Protein AF-0000000070747417 (afdb_homodimer)

Solvent-accessible surface area (backbone atoms only — not comparable to full-atom values): 12056 Å² total; per-residue (Å²): 85,58,16,36,40,39,32,29,43,67,88,34,46,68,75,44,74,46,74,70,37,91,66,27,49,90,66,52,73,67,51,51,47,49,47,39,36,34,45,42,54,36,28,52,46,46,19,66,59,27,66,45,87,41,92,14,56,39,34,36,31,37,85,47,32,31,36,42,43,48,72,47,95,82,44,35,34,39,35,37,34,24,37,66,85,49,74,64,56,68,58,52,50,51,50,50,50,51,53,50,52,53,52,52,53,52,50,52,52,52,57,60,56,65,78,100,84,59,17,36,41,40,32,30,42,67,88,34,45,68,76,44,74,46,72,70,37,90,67,27,48,90,66,53,72,67,52,50,47,48,47,39,36,33,45,41,53,36,27,52,46,47,19,67,58,28,66,48,83,40,93,15,56,38,35,36,32,37,84,47,32,29,37,43,44,49,72,46,97,80,44,34,34,38,36,38,34,24,38,66,85,48,75,63,56,67,57,53,49,50,51,50,50,52,53,50,53,54,52,53,52,51,50,52,52,52,58,61,57,64,79,101

InterPro domains:
  IPR007233 Trafficking protein particle complex subunit [PF04099] (3-106)
  IPR007233 Trafficking protein particle complex subunit [PTHR23249] (2-106)
  IPR007233 Trafficking protein particle complex subunit [SM01399] (2-116)
  IPR011012 Longin-like domain superfamily [SSF64356] (3-105)

Radius of gyration: 20.05 Å; Cα contacts (8 Å, |Δi|>4): 411; chains: 2; bounding box: 38×69×53 Å

Organism: Phytophthora sojae (strain P6497) (NCBI:txid1094619)

Nearest PDB structures (foldseek):
  2j3t-assembly1_D  TM=9.154E-01  e=2.099E-08  Homo sapiens
  3t1r-assembly2_C  TM=6.301E-01  e=5.700E-04  Thermus thermophilus HB8
  1j3w-assembly1_B  TM=5.913E-01  e=1.148E-03  Thermus thermophilus HB8
  3t1q-assembly1_B  TM=6.228E-01  e=1.831E-03  Thermus thermophilus HB8
  3t1x-assembly1_A-2  TM=6.076E-01  e=1.629E-03  Thermus thermophilus HB8

pLDDT: mean 95.71, std 5.75, range [56.72, 98.88]

Foldseek 3Di:
DWAKKWKAAQVQFTDDIDGDDPPHDDDDPVVVRVVSNVQNVQQVVQQVVDPDHDNGDQKDDDPFKIKGWDADPNRMIMITIDGPPDPDRVVVRVVVVVVVVVVVVVVVVVVVVVVD/DWAKKWKAAQVQFTDDIDGDDPPHDDDDPVVVRVVSNVQNVQQVVQQVVDPDGDNGDQKDDDPFKIKGWDADPNRMIMITIDGPPDPDRVVVRVVVVVVVVVVVVVVVVVVVVVVD

Sequence (232 aa):
MLHSLYIINKAGGLIYQQDLSPAAPKLSSNDHLRLGSTFHSMHAIAALAAPTGSGGIDSLETGSFRLQCLQTPTGIKFFITAALGTPDLDVALQTVYELYVDYVLKVGISNNHAQYMLHSLYIINKAGGLIYQQDLSPAAPKLSSNDHLRLGSTFHSMHAIAALAAPTGSGGIDSLETGSFRLQCLQTPTGIKFFITAALGTPDLDVALQTVYELYVDYVLKVGISNNHAQY

Secondary structure (DSSP, 8-state):
-EEEEEEE-TTS-EEEEEE-STTS----HHHHHHHHHHHHHHHHHHHHT-SS---SEEEEEESSEEEEEEE-TTS-EEEEEEETT---HHHHHHHHHHHHHHHHHHHHHHHHHHT-/-EEEEEEE-TTS-EEEEEE-STTS----HHHHHHHHHHHHHHHHHHHHT-SS---SEEEEEESSEEEEEEE-TTS-EEEEEEETT---HHHHHHHHHHHHHHHHHHHHHHHHHHT-

Structure (mmCIF, N/CA/C/O backbone):
data_AF-0000000070747417-model_v1
#
loop_
_entity.id
_entity.type
_entity.pdbx_description
1 polymer 'Trafficking protein particle complex subunit'
#
loop_
_atom_site.group_PDB
_atom_site.id
_atom_site.type_symbol
_atom_site.label_atom_id
_atom_site.label_alt_id
_atom_site.label_comp_id
_atom_site.label_asym_id
_atom_site.label_entity_id
_atom_site.label_seq_id
_atom_site.pdbx_PDB_ins_code
_atom_site.Cartn_x
_atom_site.Cartn_y
_atom_site.Cartn_z
_atom_site.occupancy
_atom_site.B_iso_or_equiv
_atom_site.auth_seq_id
_atom_site.auth_comp_id
_atom_site.auth_asym_id
_atom_site.auth_atom_id
_atom_site.pdbx_PDB_model_num
ATOM 1 N N . MET A 1 1 ? -4.867 -17.938 7.449 1 95.12 1 MET A N 1
ATOM 2 C CA . MET A 1 1 ? -5.727 -18.359 6.344 1 95.12 1 MET A CA 1
ATOM 3 C C . MET A 1 1 ? -5.461 -17.516 5.102 1 95.12 1 MET A C 1
ATOM 5 O O . MET A 1 1 ? -5.48 -16.281 5.164 1 95.12 1 MET A O 1
ATOM 9 N N . LEU A 1 2 ? -5.199 -18.203 3.984 1 97.88 2 LEU A N 1
ATOM 10 C CA . LEU A 1 2 ? -4.855 -17.516 2.74 1 97.88 2 LEU A CA 1
ATOM 11 C C . LEU A 1 2 ? -6.113 -17.109 1.985 1 97.88 2 LEU A C 1
ATOM 13 O O . LEU A 1 2 ? -7.105 -17.844 1.966 1 97.88 2 LEU A O 1
ATOM 17 N N . HIS A 1 3 ? -6.047 -15.945 1.332 1 98.38 3 HIS A N 1
ATOM 18 C CA . HIS A 1 3 ? -7.211 -15.453 0.604 1 98.38 3 HIS A CA 1
ATOM 19 C C . HIS A 1 3 ? -6.988 -15.516 -0.903 1 98.38 3 HIS A C 1
ATOM 21 O O . HIS A 1 3 ? -7.695 -16.234 -1.611 1 98.38 3 HIS A O 1
ATOM 27 N N . SER A 1 4 ? -6.047 -14.75 -1.448 1 98.5 4 SER A N 1
ATOM 28 C CA . SER A 1 4 ? -5.844 -14.656 -2.891 1 98.5 4 SER A CA 1
ATOM 29 C C . SER A 1 4 ? -4.363 -14.516 -3.234 1 98.5 4 SER A C 1
ATOM 31 O O . SER A 1 4 ? -3.582 -14.016 -2.424 1 98.5 4 SER A O 1
ATOM 33 N N . LEU A 1 5 ? -4.027 -14.969 -4.469 1 98.69 5 LEU A N 1
ATOM 34 C CA . LEU A 1 5 ? -2.691 -14.844 -5.043 1 98.69 5 LEU A CA 1
ATOM 35 C C . LEU A 1 5 ? -2.721 -13.992 -6.309 1 98.69 5 LEU A C 1
ATOM 37 O O . LEU A 1 5 ? -3.617 -14.148 -7.145 1 98.69 5 LEU A O 1
ATOM 41 N N . TYR A 1 6 ? -1.733 -13.133 -6.418 1 98.81 6 TYR A N 1
ATOM 42 C CA . TYR A 1 6 ? -1.603 -12.273 -7.59 1 98.81 6 TYR A CA 1
ATOM 43 C C . TYR A 1 6 ? -0.186 -12.328 -8.148 1 98.81 6 TYR A C 1
ATOM 45 O O . TYR A 1 6 ? 0.786 -12.367 -7.395 1 98.81 6 TYR A O 1
ATOM 53 N N . ILE A 1 7 ? -0.095 -12.234 -9.461 1 98.81 7 ILE A N 1
ATOM 54 C CA . ILE A 1 7 ? 1.186 -12.07 -10.148 1 98.81 7 ILE A CA 1
ATOM 55 C C . ILE A 1 7 ? 1.108 -10.898 -11.117 1 98.81 7 ILE A C 1
ATOM 57 O O . ILE A 1 7 ? 0.22 -10.852 -11.977 1 98.81 7 ILE A O 1
ATOM 61 N N . ILE A 1 8 ? 2.031 -10.031 -10.984 1 98.81 8 ILE A N 1
ATOM 62 C CA . ILE A 1 8 ? 2.08 -8.82 -11.797 1 98.81 8 ILE A CA 1
ATOM 63 C C . ILE A 1 8 ? 3.406 -8.766 -12.555 1 98.81 8 ILE A C 1
ATOM 65 O O . ILE A 1 8 ? 4.469 -8.984 -11.969 1 98.81 8 ILE A O 1
ATOM 69 N N . ASN A 1 9 ? 3.363 -8.453 -13.828 1 98.25 9 ASN A N 1
ATOM 70 C CA . ASN A 1 9 ? 4.613 -8.352 -14.57 1 98.25 9 ASN A CA 1
ATOM 71 C C . ASN A 1 9 ? 5.27 -6.984 -14.383 1 98.25 9 ASN A C 1
ATOM 73 O O . ASN A 1 9 ? 4.75 -6.137 -13.656 1 98.25 9 ASN A O 1
ATOM 77 N N . LYS A 1 10 ? 6.434 -6.809 -15.062 1 97.62 10 LYS A N 1
ATOM 78 C CA . LYS A 1 10 ? 7.246 -5.613 -14.844 1 97.62 10 LYS A CA 1
ATOM 79 C C . LYS A 1 10 ? 6.535 -4.363 -15.352 1 97.62 10 LYS A C 1
ATOM 81 O O . LYS A 1 10 ? 6.789 -3.26 -14.867 1 97.62 10 LYS A O 1
ATOM 86 N N . ALA A 1 11 ? 5.625 -4.523 -16.281 1 98.06 11 ALA A N 1
ATOM 87 C CA . ALA A 1 11 ? 4.922 -3.393 -16.875 1 98.06 11 ALA A CA 1
ATOM 88 C C . ALA A 1 11 ? 3.686 -3.021 -16.062 1 98.06 11 ALA A C 1
ATOM 90 O O . ALA A 1 11 ? 3.018 -2.027 -16.359 1 98.06 11 ALA A O 1
ATOM 91 N N . GLY A 1 12 ? 3.311 -3.795 -15.07 1 98.12 12 GLY A N 1
ATOM 92 C CA . GLY A 1 12 ? 2.172 -3.502 -14.219 1 98.12 12 GLY A CA 1
ATOM 93 C C . GLY A 1 12 ? 0.927 -4.281 -14.594 1 98.12 12 GLY A C 1
ATOM 94 O O . GLY A 1 12 ? -0.143 -4.07 -14.023 1 98.12 12 GLY A O 1
ATOM 95 N N . GLY A 1 13 ? 1.08 -5.172 -15.469 1 98.44 13 GLY A N 1
ATOM 96 C CA . GLY A 1 13 ? -0.053 -5.98 -15.898 1 98.44 13 GLY A CA 1
ATOM 97 C C . GLY A 1 13 ? -0.329 -7.152 -14.969 1 98.44 13 GLY A C 1
ATOM 98 O O . GLY A 1 13 ? 0.594 -7.863 -14.57 1 98.44 13 GLY A O 1
ATOM 99 N N . LEU A 1 14 ? -1.595 -7.391 -14.672 1 98.62 14 LEU A N 1
ATOM 100 C CA . LEU A 1 14 ? -2.01 -8.57 -13.906 1 98.62 14 LEU A CA 1
ATOM 101 C C . LEU A 1 14 ? -1.98 -9.82 -14.781 1 98.62 14 LEU A C 1
ATOM 103 O O . LEU A 1 14 ? -2.814 -9.977 -15.68 1 98.62 14 LEU A O 1
ATOM 107 N N . ILE A 1 15 ? -1.077 -10.734 -14.438 1 96.88 15 ILE A N 1
ATOM 108 C CA . ILE A 1 15 ? -0.92 -11.844 -15.359 1 96.88 15 ILE A CA 1
ATOM 109 C C . ILE A 1 15 ? -1.554 -13.102 -14.773 1 96.88 15 ILE A C 1
ATOM 111 O O . ILE A 1 15 ? -1.768 -14.094 -15.477 1 96.88 15 ILE A O 1
ATOM 115 N N . TYR A 1 16 ? -1.834 -13.078 -13.484 1 97.88 16 TYR A N 1
ATOM 116 C CA . TYR A 1 16 ? -2.443 -14.234 -12.844 1 97.88 16 TYR A CA 1
ATOM 117 C C . TYR A 1 16 ? -3.111 -13.836 -11.531 1 97.88 16 TYR A C 1
ATOM 119 O O . TYR A 1 16 ? -2.58 -13.016 -10.773 1 97.88 16 TYR A O 1
ATOM 127 N N . GLN A 1 17 ? -4.297 -14.352 -11.32 1 98.5 17 GLN A N 1
ATOM 128 C CA . GLN A 1 17 ? -5.012 -14.188 -10.062 1 98.5 17 GLN A CA 1
ATOM 129 C C . GLN A 1 17 ? -5.754 -15.461 -9.672 1 98.5 17 GLN A C 1
ATOM 131 O O . GLN A 1 17 ? -6.371 -16.109 -10.523 1 98.5 17 GLN A O 1
ATOM 136 N N . GLN A 1 18 ? -5.668 -15.844 -8.391 1 97.94 18 GLN A N 1
ATOM 137 C CA . GLN A 1 18 ? -6.387 -17.031 -7.922 1 97.94 18 GLN A CA 1
ATOM 138 C C . GLN A 1 18 ? -6.859 -16.844 -6.484 1 97.94 18 GLN A C 1
ATOM 140 O O . GLN A 1 18 ? -6.082 -16.453 -5.613 1 97.94 18 GLN A O 1
ATOM 145 N N . ASP A 1 19 ? -8.141 -17.172 -6.258 1 98.06 19 ASP A N 1
ATOM 146 C CA . ASP A 1 19 ? -8.633 -17.281 -4.887 1 98.06 19 ASP A CA 1
ATOM 147 C C . ASP A 1 19 ? -8.203 -18.609 -4.254 1 98.06 19 ASP A C 1
ATOM 149 O O . ASP A 1 19 ? -8.461 -19.672 -4.809 1 98.06 19 ASP A O 1
ATOM 153 N N . LEU A 1 20 ? -7.645 -18.516 -3.043 1 97.5 20 LEU A N 1
ATOM 154 C CA . LEU A 1 20 ? -7.004 -19.672 -2.447 1 97.5 20 LEU A CA 1
ATOM 155 C C . LEU A 1 20 ? -7.914 -20.328 -1.414 1 97.5 20 LEU A C 1
ATOM 157 O O . LEU A 1 20 ? -7.648 -21.453 -0.963 1 97.5 20 LEU A O 1
ATOM 161 N N . SER A 1 21 ? -8.93 -19.688 -1.01 1 96.88 21 SER A N 1
ATOM 162 C CA . SER A 1 21 ? -9.891 -20.219 -0.051 1 96.88 21 SER A CA 1
ATOM 163 C C . SER A 1 21 ? -11.258 -19.562 -0.218 1 96.88 21 SER A C 1
ATOM 165 O O . SER A 1 21 ? -11.375 -18.531 -0.879 1 96.88 21 SER A O 1
ATOM 167 N N . PRO A 1 22 ? -12.266 -20.125 0.393 1 95.94 22 PRO A N 1
ATOM 168 C CA . PRO A 1 22 ? -13.602 -19.516 0.335 1 95.94 22 PRO A CA 1
ATOM 169 C C . PRO A 1 22 ? -13.664 -18.172 1.06 1 95.94 22 PRO A C 1
ATOM 171 O O . PRO A 1 22 ? -14.617 -17.422 0.869 1 95.94 22 PRO A O 1
ATOM 174 N N . ALA A 1 23 ? -12.664 -17.859 1.854 1 94.5 23 ALA A N 1
ATOM 175 C CA . ALA A 1 23 ? -12.641 -16.609 2.611 1 94.5 23 ALA A CA 1
ATOM 176 C C . ALA A 1 23 ? -12.172 -15.453 1.738 1 94.5 23 ALA A C 1
ATOM 178 O O . ALA A 1 23 ? -12.297 -14.289 2.125 1 94.5 23 ALA A O 1
ATOM 179 N N . ALA A 1 24 ? -11.75 -15.789 0.583 1 96.69 24 ALA A N 1
ATOM 180 C CA . ALA A 1 24 ? -11.305 -14.734 -0.325 1 96.69 24 ALA A CA 1
ATOM 181 C C . ALA A 1 24 ? -12.469 -13.836 -0.733 1 96.69 24 ALA A C 1
ATOM 183 O O . ALA A 1 24 ? -13.57 -14.328 -1.016 1 96.69 24 ALA A O 1
ATOM 184 N N . PRO A 1 25 ? -12.164 -12.516 -0.758 1 94.88 25 PRO A N 1
ATOM 185 C CA . PRO A 1 25 ? -13.234 -11.633 -1.207 1 94.88 25 PRO A CA 1
ATOM 186 C C . PRO A 1 25 ? -13.641 -11.875 -2.66 1 94.88 25 PRO A C 1
ATOM 188 O O . PRO A 1 25 ? -12.797 -12.234 -3.486 1 94.88 25 PRO A O 1
ATOM 191 N N . LYS A 1 26 ? -14.961 -11.68 -2.92 1 93.62 26 LYS A N 1
ATOM 192 C CA . LYS A 1 26 ? -15.445 -11.836 -4.285 1 93.62 26 LYS A CA 1
ATOM 193 C C . LYS A 1 26 ? -15.359 -10.523 -5.062 1 93.62 26 LYS A C 1
ATOM 195 O O . LYS A 1 26 ? -16.359 -9.82 -5.207 1 93.62 26 LYS A O 1
ATOM 200 N N . LEU A 1 27 ? -14.234 -10.281 -5.664 1 97.19 27 LEU A N 1
ATOM 201 C CA . LEU A 1 27 ? -14 -9.086 -6.469 1 97.19 27 LEU A CA 1
ATOM 202 C C . LEU A 1 27 ? -14.367 -9.336 -7.926 1 97.19 27 LEU A C 1
ATOM 204 O O . LEU A 1 27 ? -14.305 -10.469 -8.406 1 97.19 27 LEU A O 1
ATOM 208 N N . SER A 1 28 ? -14.805 -8.281 -8.586 1 97.56 28 SER A N 1
ATOM 209 C CA . SER A 1 28 ? -14.977 -8.359 -10.039 1 97.56 28 SER A CA 1
ATOM 210 C C . SER A 1 28 ? -13.633 -8.469 -10.742 1 97.56 28 SER A C 1
ATOM 212 O O . SER A 1 28 ? -12.594 -8.156 -10.164 1 97.56 28 SER A O 1
ATOM 214 N N . SER A 1 29 ? -13.688 -8.836 -12.008 1 97.12 29 SER A N 1
ATOM 215 C CA . SER A 1 29 ? -12.469 -8.867 -12.812 1 97.12 29 SER A CA 1
ATOM 216 C C . SER A 1 29 ? -11.812 -7.492 -12.883 1 97.12 29 SER A C 1
ATOM 218 O O . SER A 1 29 ? -10.594 -7.375 -12.773 1 97.12 29 SER A O 1
ATOM 220 N N . ASN A 1 30 ? -12.672 -6.535 -13.039 1 97.19 30 ASN A N 1
ATOM 221 C CA . ASN A 1 30 ? -12.164 -5.168 -13.086 1 97.19 30 ASN A CA 1
ATOM 222 C C . ASN A 1 30 ? -11.492 -4.77 -11.773 1 97.19 30 ASN A C 1
ATOM 224 O O . ASN A 1 30 ? -10.469 -4.082 -11.781 1 97.19 30 ASN A O 1
ATOM 228 N N . ASP A 1 31 ? -12.016 -5.219 -10.656 1 98.12 31 ASP A N 1
ATOM 229 C CA . ASP A 1 31 ? -11.445 -4.879 -9.359 1 98.12 31 ASP A CA 1
ATOM 230 C C . ASP A 1 31 ? -10.109 -5.594 -9.141 1 98.12 31 ASP A C 1
ATOM 232 O O . ASP A 1 31 ? -9.203 -5.047 -8.516 1 98.12 31 ASP A O 1
ATOM 236 N N . HIS A 1 32 ? -10 -6.781 -9.625 1 98.5 32 HIS A N 1
ATOM 237 C CA . HIS A 1 32 ? -8.711 -7.465 -9.562 1 98.5 32 HIS A CA 1
ATOM 238 C C . HIS A 1 32 ? -7.652 -6.719 -10.359 1 98.5 32 HIS A C 1
ATOM 240 O O . HIS A 1 32 ? -6.523 -6.543 -9.891 1 98.5 32 HIS A O 1
ATOM 246 N N . LEU A 1 33 ? -8.086 -6.293 -11.516 1 98.5 33 LEU A N 1
ATOM 247 C CA . LEU A 1 33 ? -7.168 -5.539 -12.367 1 98.5 33 LEU A CA 1
ATOM 248 C C . LEU A 1 33 ? -6.754 -4.234 -11.695 1 98.5 33 LEU A C 1
ATOM 250 O O . LEU A 1 33 ? -5.578 -3.865 -11.719 1 98.5 33 LEU A O 1
ATOM 254 N N . ARG A 1 34 ? -7.738 -3.586 -11.133 1 98.56 34 ARG A N 1
ATOM 255 C CA . ARG A 1 34 ? -7.477 -2.342 -10.422 1 98.56 34 ARG A CA 1
ATOM 256 C C . ARG A 1 34 ? -6.523 -2.572 -9.25 1 98.56 34 ARG A C 1
ATOM 258 O O . ARG A 1 34 ? -5.586 -1.8 -9.047 1 98.56 34 ARG A O 1
ATOM 265 N N . LEU A 1 35 ? -6.734 -3.6 -8.484 1 98.69 35 LEU A N 1
ATOM 266 C CA . LEU A 1 35 ? -5.883 -3.93 -7.352 1 98.69 35 LEU A CA 1
ATOM 267 C C . LEU A 1 35 ? -4.445 -4.164 -7.797 1 98.69 35 LEU A C 1
ATOM 269 O O . LEU A 1 35 ? -3.51 -3.621 -7.203 1 98.69 35 LEU A O 1
ATOM 273 N N . GLY A 1 36 ? -4.297 -4.891 -8.867 1 98.81 36 GLY A N 1
ATOM 274 C CA . GLY A 1 36 ? -2.965 -5.16 -9.391 1 98.81 36 GLY A CA 1
ATOM 275 C C . GLY A 1 36 ? -2.248 -3.914 -9.867 1 98.81 36 GLY A C 1
ATOM 276 O O . GLY A 1 36 ? -1.086 -3.688 -9.531 1 98.81 36 GLY A O 1
ATOM 277 N N . SER A 1 37 ? -2.918 -3.127 -10.609 1 98.75 37 SER A N 1
ATOM 278 C CA . SER A 1 37 ? -2.309 -1.94 -11.203 1 98.75 37 SER A CA 1
ATOM 2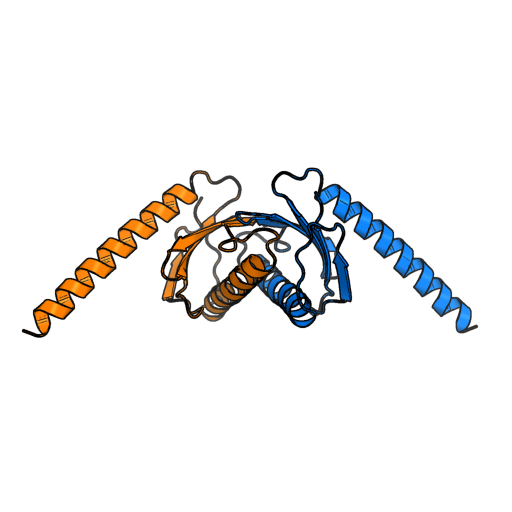79 C C . SER A 1 37 ? -1.961 -0.908 -10.133 1 98.75 37 SER A C 1
ATOM 281 O O . SER A 1 37 ? -0.886 -0.305 -10.172 1 98.75 37 SER A O 1
ATOM 283 N N . THR A 1 38 ? -2.854 -0.687 -9.242 1 98.69 38 THR A N 1
ATOM 284 C CA . THR A 1 38 ? -2.604 0.29 -8.188 1 98.69 38 THR A CA 1
ATOM 285 C C . THR A 1 38 ? -1.473 -0.177 -7.273 1 98.69 38 THR A C 1
ATOM 287 O O . THR A 1 38 ? -0.656 0.631 -6.828 1 98.69 38 THR A O 1
ATOM 290 N N . PHE A 1 39 ? -1.425 -1.448 -6.992 1 98.81 39 PHE A N 1
ATOM 291 C CA . PHE A 1 39 ? -0.318 -1.985 -6.207 1 98.81 39 PHE A CA 1
ATOM 292 C C . PHE A 1 39 ? 1.01 -1.759 -6.922 1 98.81 39 PHE A C 1
ATOM 294 O O . PHE A 1 39 ? 1.995 -1.357 -6.297 1 98.81 39 PHE A O 1
ATOM 301 N N . HIS A 1 40 ? 0.994 -2.023 -8.195 1 98.88 40 HIS A N 1
ATOM 302 C CA . HIS A 1 40 ? 2.203 -1.815 -8.984 1 98.88 40 HIS A CA 1
ATOM 303 C C . HIS A 1 40 ? 2.688 -0.373 -8.875 1 98.88 40 HIS A C 1
ATOM 305 O O . HIS A 1 40 ? 3.871 -0.127 -8.641 1 98.88 40 HIS A O 1
ATOM 311 N N . SER A 1 41 ? 1.806 0.529 -9.078 1 98.62 41 SER A N 1
ATOM 312 C CA . SER A 1 41 ? 2.145 1.947 -9.008 1 98.62 41 SER A CA 1
ATOM 313 C C . SER A 1 41 ? 2.643 2.328 -7.617 1 98.62 41 SER A C 1
ATOM 315 O O . SER A 1 41 ? 3.633 3.053 -7.484 1 98.62 41 SER A O 1
ATOM 317 N N . MET A 1 42 ? 1.983 1.843 -6.613 1 98.56 42 MET A N 1
ATOM 318 C CA . MET A 1 42 ? 2.357 2.135 -5.23 1 98.56 42 MET A CA 1
ATOM 319 C C . MET A 1 42 ? 3.723 1.542 -4.898 1 98.56 42 MET A C 1
ATOM 321 O O . MET A 1 42 ? 4.539 2.184 -4.234 1 98.56 42 MET A O 1
ATOM 325 N N . HIS A 1 43 ? 3.91 0.291 -5.32 1 98.69 43 HIS A N 1
ATOM 326 C CA . HIS A 1 43 ? 5.195 -0.377 -5.145 1 98.69 43 HIS A CA 1
ATOM 327 C C . HIS A 1 43 ? 6.332 0.456 -5.727 1 98.69 43 HIS A C 1
ATOM 329 O O . HIS A 1 43 ? 7.367 0.642 -5.082 1 98.69 43 HIS A O 1
ATOM 335 N N . ALA A 1 44 ? 6.156 0.944 -6.879 1 97.88 44 ALA A N 1
ATOM 336 C CA . ALA A 1 44 ? 7.176 1.73 -7.57 1 97.88 44 ALA A CA 1
ATOM 337 C C . ALA A 1 44 ? 7.445 3.041 -6.832 1 97.88 44 ALA A C 1
ATOM 339 O O . ALA A 1 44 ? 8.602 3.398 -6.598 1 97.88 44 ALA A O 1
ATOM 340 N N . ILE A 1 45 ? 6.395 3.756 -6.516 1 98.19 45 ILE A N 1
ATOM 341 C CA . ILE A 1 45 ? 6.594 5.062 -5.898 1 98.19 45 ILE A CA 1
ATOM 342 C C . ILE A 1 45 ? 7.121 4.887 -4.473 1 98.19 45 ILE A C 1
ATOM 344 O O . ILE A 1 45 ? 7.898 5.707 -3.986 1 98.19 45 ILE A O 1
ATOM 348 N N . ALA A 1 46 ? 6.777 3.818 -3.803 1 98.19 46 ALA A N 1
ATOM 349 C CA . ALA A 1 46 ? 7.336 3.516 -2.486 1 98.19 46 ALA A CA 1
ATOM 350 C C . ALA A 1 46 ? 8.844 3.297 -2.568 1 98.19 46 ALA A C 1
ATOM 352 O O . ALA A 1 46 ? 9.586 3.703 -1.672 1 98.19 46 ALA A O 1
ATOM 353 N N . ALA A 1 47 ? 9.258 2.643 -3.641 1 97.44 47 ALA A N 1
ATOM 354 C CA . ALA A 1 47 ? 10.695 2.451 -3.836 1 97.44 47 ALA A CA 1
ATOM 355 C C . ALA A 1 47 ? 11.414 3.789 -3.984 1 97.44 47 ALA A C 1
ATOM 357 O O . ALA A 1 47 ? 12.492 3.988 -3.428 1 97.44 47 ALA A O 1
ATOM 358 N N . LEU A 1 48 ? 10.766 4.656 -4.695 1 96.12 48 LEU A N 1
ATOM 359 C CA . LEU A 1 48 ? 11.328 5.984 -4.91 1 96.12 48 LEU A CA 1
ATOM 360 C C . LEU A 1 48 ? 11.359 6.781 -3.611 1 96.12 48 LEU A C 1
ATOM 362 O O . LEU A 1 48 ? 12.273 7.574 -3.383 1 96.12 48 LEU A O 1
ATOM 366 N N . ALA A 1 49 ? 10.375 6.559 -2.758 1 96.75 49 ALA A N 1
ATOM 367 C CA . ALA A 1 49 ? 10.203 7.328 -1.528 1 96.75 49 ALA A CA 1
ATOM 368 C C . ALA A 1 49 ? 11.094 6.781 -0.411 1 96.75 49 ALA A C 1
ATOM 370 O O . ALA A 1 49 ? 10.992 7.219 0.738 1 96.75 49 ALA A O 1
ATOM 371 N N . ALA A 1 50 ? 11.891 5.828 -0.673 1 95.69 50 ALA A N 1
ATOM 372 C CA . ALA A 1 50 ? 12.789 5.246 0.325 1 95.69 50 ALA A CA 1
ATOM 373 C C . ALA A 1 50 ? 13.984 6.156 0.585 1 95.69 50 ALA A C 1
ATOM 375 O O . ALA A 1 50 ? 14.586 6.684 -0.353 1 95.69 50 ALA A O 1
ATOM 376 N N . PRO A 1 51 ? 14.266 6.32 1.902 1 92.38 51 PRO A N 1
ATOM 377 C CA . PRO A 1 51 ? 15.438 7.145 2.221 1 92.38 51 PRO A CA 1
ATOM 378 C C . PRO A 1 51 ? 16.75 6.516 1.754 1 92.38 51 PRO A C 1
ATOM 380 O O . PRO A 1 51 ? 17.719 7.23 1.493 1 92.38 51 PRO A O 1
ATOM 383 N N . THR A 1 52 ? 16.641 5.211 1.866 1 86.69 52 THR A N 1
ATOM 384 C CA . THR A 1 52 ? 17.781 4.422 1.386 1 86.69 52 THR A CA 1
ATOM 385 C C . THR A 1 52 ? 17.328 3.414 0.334 1 86.69 52 THR A C 1
ATOM 387 O O . THR A 1 52 ? 16.125 3.127 0.213 1 86.69 52 THR A O 1
ATOM 390 N N . GLY A 1 53 ? 17.891 3.391 -0.811 1 86.44 53 GLY A N 1
ATOM 391 C CA . GLY A 1 53 ? 17.5 2.42 -1.823 1 86.44 53 GLY A CA 1
ATOM 392 C C . GLY A 1 53 ? 16.609 1.322 -1.287 1 86.44 53 GLY A C 1
ATOM 393 O O . GLY A 1 53 ? 16.766 0.884 -0.146 1 86.44 53 GLY A O 1
ATOM 394 N N . SER A 1 54 ? 15.508 1.035 -1.934 1 85.75 54 SER A N 1
ATOM 395 C CA . SER A 1 54 ? 14.586 -0.047 -1.602 1 85.75 54 SER A CA 1
ATOM 396 C C . SER A 1 54 ? 14 -0.676 -2.859 1 85.75 54 SER A C 1
ATOM 398 O O . SER A 1 54 ? 13.938 -0.035 -3.912 1 85.75 54 SER A O 1
ATOM 400 N N . GLY A 1 55 ? 13.562 -1.916 -2.697 1 92 55 GLY A N 1
ATOM 401 C CA . GLY A 1 55 ? 12.945 -2.623 -3.811 1 92 55 GLY A CA 1
ATOM 402 C C . GLY A 1 55 ? 11.453 -2.4 -3.91 1 92 55 GLY A C 1
ATOM 403 O O . GLY A 1 55 ? 10.812 -2.842 -4.867 1 92 55 GLY A O 1
ATOM 404 N N . GLY A 1 56 ? 10.891 -1.664 -2.959 1 97.69 56 GLY A N 1
ATOM 405 C CA . GLY A 1 56 ? 9.445 -1.494 -2.953 1 97.69 56 GLY A CA 1
ATOM 406 C C . GLY A 1 56 ? 8.781 -2.092 -1.729 1 97.69 56 GLY A C 1
ATOM 407 O O . GLY A 1 56 ? 9.383 -2.158 -0.656 1 97.69 56 GLY A O 1
ATOM 408 N N . ILE A 1 57 ? 7.535 -2.434 -1.865 1 98.69 57 ILE A N 1
ATOM 409 C CA . ILE A 1 57 ? 6.695 -2.842 -0.743 1 98.69 57 ILE A CA 1
ATOM 410 C C . ILE A 1 57 ? 6.945 -4.316 -0.425 1 98.69 57 ILE A C 1
ATOM 412 O O . ILE A 1 57 ? 6.914 -5.164 -1.319 1 98.69 57 ILE A O 1
ATOM 416 N N . ASP A 1 58 ? 7.129 -4.566 0.865 1 98.5 58 ASP A N 1
ATOM 417 C CA . ASP A 1 58 ? 7.227 -5.945 1.331 1 98.5 58 ASP A CA 1
ATOM 418 C C . ASP A 1 58 ? 5.883 -6.449 1.853 1 98.5 58 ASP A C 1
ATOM 420 O O . ASP A 1 58 ? 5.523 -7.605 1.639 1 98.5 58 ASP A O 1
ATOM 424 N N . SER A 1 59 ? 5.188 -5.539 2.545 1 98.81 59 SER A N 1
ATOM 425 C CA . SER A 1 59 ? 3.92 -5.957 3.131 1 98.81 59 SER A CA 1
ATOM 426 C C . SER A 1 59 ? 3.012 -4.762 3.398 1 98.81 59 SER A C 1
ATOM 428 O O . SER A 1 59 ? 3.477 -3.621 3.436 1 98.81 59 SER A O 1
ATOM 430 N N . LEU A 1 60 ? 1.785 -5.07 3.496 1 98.56 60 LEU A N 1
ATOM 431 C CA . LEU A 1 60 ? 0.733 -4.109 3.812 1 98.56 60 LEU A CA 1
ATOM 432 C C . LEU A 1 60 ? -0.311 -4.734 4.734 1 98.56 60 LEU A C 1
ATOM 434 O O . LEU A 1 60 ? -0.615 -5.922 4.621 1 98.56 60 LEU A O 1
ATOM 438 N N . GLU A 1 61 ? -0.87 -3.863 5.668 1 98.44 61 GLU A N 1
ATOM 439 C CA . GLU A 1 61 ? -1.866 -4.383 6.602 1 98.44 61 GLU A CA 1
ATOM 440 C C . GLU A 1 61 ? -3.09 -3.473 6.66 1 98.44 61 GLU A C 1
ATOM 442 O O . GLU A 1 61 ? -2.963 -2.248 6.637 1 98.44 61 GLU A O 1
ATOM 447 N N . THR A 1 62 ? -4.184 -4.105 6.711 1 98.25 62 THR A N 1
ATOM 448 C CA . THR A 1 62 ? -5.449 -3.445 7.008 1 98.25 62 THR A CA 1
ATOM 449 C C . THR A 1 62 ? -6.008 -3.924 8.344 1 98.25 62 THR A C 1
ATOM 451 O O . THR A 1 62 ? -5.34 -4.66 9.07 1 98.25 62 THR A O 1
ATOM 454 N N . GLY A 1 63 ? -7.188 -3.426 8.648 1 96.75 63 GLY A N 1
ATOM 455 C CA . GLY A 1 63 ? -7.844 -3.908 9.852 1 96.75 63 GLY A CA 1
ATOM 456 C C . GLY A 1 63 ? -8.352 -5.332 9.727 1 96.75 63 GLY A C 1
ATOM 457 O O . GLY A 1 63 ? -8.75 -5.945 10.719 1 96.75 63 GLY A O 1
ATOM 458 N N . SER A 1 64 ? -8.281 -5.945 8.508 1 96.31 64 SER A N 1
ATOM 459 C CA . SER A 1 64 ? -8.953 -7.23 8.312 1 96.31 64 SER A CA 1
ATOM 460 C C . SER A 1 64 ? -8.023 -8.234 7.641 1 96.31 64 SER A C 1
ATOM 462 O O . SER A 1 64 ? -8.203 -9.445 7.781 1 96.31 64 SER A O 1
ATOM 464 N N . PHE A 1 65 ? -7.016 -7.762 6.887 1 97.94 65 PHE A N 1
ATOM 465 C CA . PHE A 1 65 ? -6.129 -8.703 6.207 1 97.94 65 PHE A CA 1
ATOM 466 C C . PHE A 1 65 ? -4.738 -8.102 6.039 1 97.94 65 PHE A C 1
ATOM 468 O O . PHE A 1 65 ? -4.523 -6.922 6.309 1 97.94 65 PHE A O 1
ATOM 475 N N . ARG A 1 66 ? -3.824 -8.969 5.668 1 98.25 66 ARG A N 1
ATOM 476 C CA . ARG A 1 66 ? -2.459 -8.578 5.332 1 98.25 66 ARG A CA 1
ATOM 477 C C . ARG A 1 66 ? -2.092 -9.023 3.924 1 98.25 66 ARG A C 1
ATOM 479 O O . ARG A 1 66 ? -2.584 -10.047 3.445 1 98.25 66 ARG A O 1
ATOM 486 N N . LEU A 1 67 ? -1.269 -8.227 3.285 1 98.75 67 LEU A N 1
ATOM 487 C CA . LEU A 1 67 ? -0.681 -8.516 1.981 1 98.75 67 LEU A CA 1
ATOM 488 C C . LEU A 1 67 ? 0.835 -8.656 2.086 1 98.75 67 LEU A C 1
ATOM 490 O O . LEU A 1 67 ? 1.495 -7.816 2.705 1 98.75 67 LEU A O 1
ATOM 494 N N . GLN A 1 68 ? 1.364 -9.734 1.607 1 98.88 68 GLN A N 1
ATOM 495 C CA . GLN A 1 68 ? 2.801 -9.977 1.526 1 98.88 68 GLN A CA 1
ATOM 496 C C . GLN A 1 68 ? 3.264 -10.062 0.074 1 98.88 68 GLN A C 1
ATOM 498 O O . GLN A 1 68 ? 2.619 -10.711 -0.753 1 98.88 68 GLN A O 1
ATOM 503 N N . CYS A 1 69 ? 4.445 -9.438 -0.158 1 98.88 69 CYS A N 1
ATOM 504 C CA . CYS A 1 69 ? 4.887 -9.344 -1.545 1 98.88 69 CYS A CA 1
ATOM 505 C C . CYS A 1 69 ? 6.305 -9.883 -1.704 1 98.88 69 CYS A C 1
ATOM 507 O O . CYS A 1 69 ? 7.121 -9.773 -0.789 1 98.88 69 CYS A O 1
ATOM 509 N N . LEU A 1 70 ? 6.605 -10.492 -2.812 1 98.56 70 LEU A N 1
ATOM 510 C CA . LEU A 1 70 ? 7.926 -10.891 -3.291 1 98.56 70 LEU A CA 1
ATOM 511 C C . LEU A 1 70 ? 8.164 -10.398 -4.715 1 98.56 70 LEU A C 1
ATOM 513 O O . LEU A 1 70 ? 7.395 -10.719 -5.625 1 98.56 70 LEU A O 1
ATOM 517 N N . GLN A 1 71 ? 9.18 -9.57 -4.871 1 98 71 GLN A N 1
ATOM 518 C CA . GLN A 1 71 ? 9.562 -9.125 -6.207 1 98 71 GLN A CA 1
ATOM 519 C C . GLN A 1 71 ? 10.812 -9.867 -6.691 1 98 71 GLN A C 1
ATOM 521 O O . GLN A 1 71 ? 11.812 -9.938 -5.973 1 98 71 GLN A O 1
ATOM 526 N N . THR A 1 72 ? 10.766 -10.344 -7.91 1 97.38 72 THR A N 1
ATOM 527 C CA . THR A 1 72 ? 11.914 -11.016 -8.508 1 97.38 72 THR A CA 1
ATOM 528 C C . THR A 1 72 ? 12.859 -9.992 -9.141 1 97.38 72 THR A C 1
ATOM 530 O O . THR A 1 72 ? 12.484 -8.844 -9.352 1 97.38 72 THR A O 1
ATOM 533 N N . PRO A 1 73 ? 14.094 -10.469 -9.484 1 94.31 73 PRO A N 1
ATOM 534 C CA . PRO A 1 73 ? 15.047 -9.562 -10.133 1 94.31 73 PRO A CA 1
ATOM 535 C C . PRO A 1 73 ? 14.547 -9.047 -11.477 1 94.31 73 PRO A C 1
ATOM 537 O O . PRO A 1 73 ? 14.93 -7.953 -11.906 1 94.31 73 PRO A O 1
ATOM 540 N N . THR A 1 74 ? 13.648 -9.773 -12.141 1 95.19 74 THR A N 1
ATOM 541 C CA . THR A 1 74 ? 13.148 -9.367 -13.445 1 95.19 74 THR A CA 1
ATOM 542 C C . THR A 1 74 ? 11.977 -8.398 -13.305 1 95.19 74 THR A C 1
ATOM 544 O O . THR A 1 74 ? 11.43 -7.926 -14.305 1 95.19 74 THR A O 1
ATOM 547 N N . GLY A 1 75 ? 11.57 -8.141 -12.141 1 96.75 75 GLY A N 1
ATOM 548 C CA . GLY A 1 75 ? 10.555 -7.129 -11.891 1 96.75 75 GLY A CA 1
ATOM 549 C C . GLY A 1 75 ? 9.164 -7.711 -11.719 1 96.75 75 GLY A C 1
ATOM 550 O O . GLY A 1 75 ? 8.188 -6.973 -11.539 1 96.75 75 GLY A O 1
ATOM 551 N N . ILE A 1 76 ? 9.109 -9.031 -11.75 1 98.25 76 ILE A N 1
ATOM 552 C CA . ILE A 1 76 ? 7.824 -9.68 -11.523 1 98.25 76 ILE A CA 1
ATOM 553 C C . ILE A 1 76 ? 7.488 -9.641 -10.031 1 98.25 76 ILE A C 1
ATOM 555 O O . ILE A 1 76 ? 8.359 -9.875 -9.188 1 98.25 76 ILE A O 1
ATOM 559 N N . LYS A 1 77 ? 6.215 -9.359 -9.742 1 98.75 77 LYS A N 1
ATOM 560 C CA . LYS A 1 77 ? 5.762 -9.297 -8.352 1 98.75 77 LYS A CA 1
ATOM 561 C C . LYS A 1 77 ? 4.754 -10.398 -8.055 1 98.75 77 LYS A C 1
ATOM 563 O O . LYS A 1 77 ? 3.809 -10.609 -8.82 1 98.75 77 LYS A O 1
ATOM 568 N N . PHE A 1 78 ? 5.035 -11.117 -6.96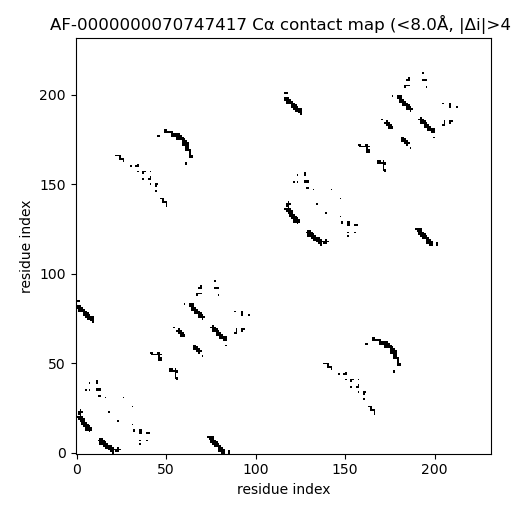9 1 98.75 78 PHE A N 1
ATOM 569 C CA . PHE A 1 78 ? 4.078 -12.047 -6.375 1 98.75 78 PHE A CA 1
ATOM 570 C C . PHE A 1 78 ? 3.535 -11.492 -5.062 1 98.75 78 PHE A C 1
ATOM 572 O O . PHE A 1 78 ? 4.301 -11.094 -4.184 1 98.75 78 PHE A O 1
ATOM 579 N N . PHE A 1 79 ? 2.186 -11.375 -4.945 1 98.88 79 PHE A N 1
ATOM 580 C CA . PHE A 1 79 ? 1.716 -11.062 -3.602 1 98.88 79 PHE A CA 1
ATOM 581 C C . PHE A 1 79 ? 0.508 -11.914 -3.236 1 98.88 79 PHE A C 1
ATOM 583 O O . PHE A 1 79 ? -0.207 -12.398 -4.117 1 98.88 79 PHE A O 1
ATOM 590 N N . ILE A 1 80 ? 0.387 -12.156 -1.945 1 98.81 80 ILE A N 1
ATOM 591 C CA . ILE A 1 80 ? -0.675 -12.969 -1.358 1 98.81 80 ILE A CA 1
ATOM 592 C C . ILE A 1 80 ? -1.398 -12.164 -0.28 1 98.81 80 ILE A C 1
ATOM 594 O O . ILE A 1 80 ? -0.777 -11.375 0.44 1 98.81 80 ILE A O 1
ATOM 598 N N . THR A 1 81 ? -2.697 -12.258 -0.272 1 98.56 81 THR A N 1
ATOM 599 C CA . THR A 1 81 ? -3.469 -11.719 0.84 1 98.56 81 THR A CA 1
ATOM 600 C C . THR A 1 81 ? -3.918 -12.828 1.782 1 98.56 81 THR A C 1
ATOM 602 O O . THR A 1 81 ? -4.148 -13.961 1.35 1 98.56 81 THR A O 1
ATOM 605 N N . ALA A 1 82 ? -4.02 -12.508 3.059 1 98.62 82 ALA A N 1
ATOM 606 C CA . ALA A 1 82 ? -4.363 -13.5 4.07 1 98.62 82 ALA A CA 1
ATOM 607 C C . ALA A 1 82 ? -4.938 -12.836 5.316 1 98.62 82 ALA A C 1
ATOM 609 O O . ALA A 1 82 ? -4.805 -11.625 5.504 1 98.62 82 ALA A O 1
ATOM 610 N N . ALA A 1 83 ? -5.574 -13.656 6.121 1 97.75 83 ALA A N 1
ATOM 611 C CA . ALA A 1 83 ? -6.043 -13.164 7.414 1 97.75 83 ALA A CA 1
ATOM 612 C C . ALA A 1 83 ? -4.883 -12.641 8.25 1 97.75 83 ALA A C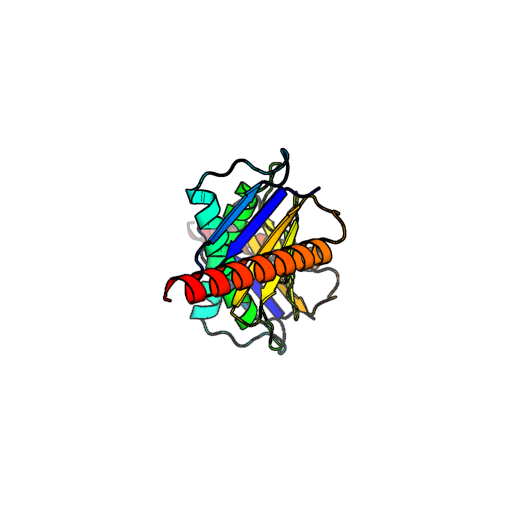 1
ATOM 614 O O . ALA A 1 83 ? -3.754 -13.125 8.141 1 97.75 83 ALA A O 1
ATOM 615 N N . LEU A 1 84 ? -5.25 -11.664 9.055 1 97.19 84 LEU A N 1
ATOM 616 C CA . LEU A 1 84 ? -4.242 -11.148 9.969 1 97.19 84 LEU A CA 1
ATOM 617 C C . LEU A 1 84 ? -3.666 -12.266 10.836 1 97.19 84 LEU A C 1
ATOM 619 O O . LEU A 1 84 ? -4.398 -13.156 11.273 1 97.19 84 LEU A O 1
ATOM 623 N N . GLY A 1 85 ? -2.363 -12.234 11.031 1 96.69 85 GLY A N 1
ATOM 624 C CA . GLY A 1 85 ? -1.728 -13.203 11.906 1 96.69 85 GLY A CA 1
ATOM 625 C C . GLY A 1 85 ? -1.36 -14.492 11.195 1 96.69 85 GLY A C 1
ATOM 626 O O . GLY A 1 85 ? -0.761 -15.391 11.797 1 96.69 85 GLY A O 1
ATOM 627 N N . THR A 1 86 ? -1.74 -14.68 9.961 1 97.75 86 THR A N 1
ATOM 628 C CA . THR A 1 86 ? -1.34 -15.867 9.219 1 97.75 86 THR A CA 1
ATOM 629 C C . THR A 1 86 ? 0.181 -15.969 9.148 1 97.75 86 THR A C 1
ATOM 631 O O . THR A 1 86 ? 0.853 -15.031 8.719 1 97.75 86 THR A O 1
ATOM 634 N N . PRO A 1 87 ? 0.73 -17.047 9.531 1 97.25 87 PRO A N 1
ATOM 635 C CA . PRO A 1 87 ? 2.189 -17.172 9.578 1 97.25 87 PRO A CA 1
ATOM 636 C C . PRO A 1 87 ? 2.797 -17.547 8.234 1 97.25 87 PRO A C 1
ATOM 638 O O . PRO A 1 87 ? 2.082 -18.016 7.34 1 97.25 87 PRO A O 1
ATOM 641 N N . ASP A 1 88 ? 4.004 -17.312 7.965 1 97.44 88 ASP A N 1
ATOM 642 C CA . ASP A 1 88 ? 4.891 -17.875 6.953 1 97.44 88 ASP A CA 1
ATOM 643 C C . ASP A 1 88 ? 4.43 -17.5 5.547 1 97.44 88 ASP A C 1
ATOM 645 O O . ASP A 1 88 ? 4.445 -18.328 4.641 1 97.44 88 ASP A O 1
ATOM 649 N N . LEU A 1 89 ? 3.955 -16.312 5.438 1 98.62 89 LEU A N 1
ATOM 650 C CA . LEU A 1 89 ? 3.531 -15.875 4.113 1 98.62 89 LEU A CA 1
ATOM 651 C C . LEU A 1 89 ? 4.727 -15.742 3.178 1 98.62 89 LEU A C 1
ATOM 653 O O . LEU A 1 89 ? 4.602 -15.977 1.972 1 98.62 89 LEU A O 1
ATOM 657 N N . ASP A 1 90 ? 5.855 -15.398 3.707 1 97.75 90 ASP A N 1
ATOM 658 C CA . ASP A 1 90 ? 7.07 -15.305 2.904 1 97.75 90 ASP A CA 1
ATOM 659 C C . ASP A 1 90 ? 7.461 -16.672 2.34 1 97.75 90 ASP A C 1
ATOM 661 O O . ASP A 1 90 ? 7.895 -16.766 1.189 1 97.75 90 ASP A O 1
ATOM 665 N N . VAL A 1 91 ? 7.301 -17.656 3.125 1 97.88 91 VAL A N 1
ATOM 666 C CA . VAL A 1 91 ? 7.613 -19.016 2.699 1 97.88 91 VAL A CA 1
ATOM 667 C C . VAL A 1 91 ? 6.633 -19.453 1.613 1 97.88 91 VAL A C 1
ATOM 669 O O . VAL A 1 91 ? 7.031 -20.062 0.62 1 97.88 91 VAL A O 1
ATOM 672 N N . ALA A 1 92 ? 5.402 -19.125 1.842 1 97.88 92 ALA A N 1
ATOM 673 C CA . ALA A 1 92 ? 4.383 -19.453 0.846 1 97.88 92 ALA A CA 1
ATOM 674 C C . ALA A 1 92 ? 4.699 -18.797 -0.495 1 97.88 92 ALA A C 1
ATOM 676 O O . ALA A 1 92 ? 4.617 -19.438 -1.543 1 97.88 92 ALA A O 1
ATOM 677 N N . LEU A 1 93 ? 5.133 -17.578 -0.455 1 98.44 93 LEU A N 1
ATOM 678 C CA . LEU A 1 93 ? 5.453 -16.844 -1.677 1 98.44 93 LEU A CA 1
ATOM 679 C C . LEU A 1 93 ? 6.684 -17.438 -2.355 1 98.44 93 LEU A C 1
ATOM 681 O O . LEU A 1 93 ? 6.738 -17.531 -3.584 1 98.44 93 LEU A O 1
ATOM 685 N N . GLN A 1 94 ? 7.629 -17.781 -1.572 1 98.12 94 GLN A N 1
ATOM 686 C CA . GLN A 1 94 ? 8.82 -18.422 -2.129 1 98.12 94 GLN A CA 1
ATOM 687 C C . GLN A 1 94 ? 8.469 -19.719 -2.842 1 98.12 94 GLN A C 1
ATOM 689 O O . GLN A 1 94 ? 9.016 -20.016 -3.906 1 98.12 94 GLN A O 1
ATOM 694 N N . THR A 1 95 ? 7.586 -20.438 -2.252 1 97.75 95 THR A N 1
ATOM 695 C CA . THR A 1 95 ? 7.125 -21.672 -2.869 1 97.75 95 THR A CA 1
ATOM 696 C C . THR A 1 95 ? 6.422 -21.391 -4.195 1 97.75 95 THR A C 1
ATOM 698 O O . THR A 1 95 ? 6.656 -22.078 -5.188 1 97.75 95 THR A O 1
ATOM 701 N N . VAL A 1 96 ? 5.582 -20.422 -4.203 1 97.69 96 VAL A N 1
ATOM 702 C CA . VAL A 1 96 ? 4.883 -20.031 -5.422 1 97.69 96 VAL A CA 1
ATOM 703 C C . VAL A 1 96 ? 5.895 -19.625 -6.488 1 97.69 96 VAL A C 1
ATOM 705 O O . VAL A 1 96 ? 5.758 -19.984 -7.656 1 97.69 96 VAL A O 1
ATOM 708 N N . TYR A 1 97 ? 6.867 -18.891 -6.051 1 98.06 97 TYR A N 1
ATOM 709 C CA . TYR A 1 97 ? 7.906 -18.438 -6.977 1 98.06 97 TYR A CA 1
ATOM 710 C C . TYR A 1 97 ? 8.633 -19.625 -7.59 1 98.06 97 TYR A C 1
ATOM 712 O O . TYR A 1 97 ? 8.898 -19.656 -8.797 1 98.06 97 TYR A O 1
ATOM 720 N N . GLU A 1 98 ? 8.914 -20.562 -6.82 1 97.75 98 GLU A N 1
ATOM 721 C CA . GLU A 1 98 ? 9.602 -21.75 -7.301 1 97.75 98 GLU A CA 1
ATOM 722 C C . GLU A 1 98 ? 8.742 -22.516 -8.305 1 97.75 98 GLU A C 1
ATOM 724 O O . GLU A 1 98 ? 9.25 -22.984 -9.328 1 97.75 98 GLU A O 1
ATOM 729 N N . LEU A 1 99 ? 7.516 -22.719 -7.969 1 96 99 LEU A N 1
ATOM 730 C CA . LEU A 1 99 ? 6.586 -23.375 -8.883 1 96 99 LEU A CA 1
ATOM 731 C C . LEU A 1 99 ? 6.48 -22.594 -10.195 1 96 99 LEU A C 1
ATOM 733 O O . LEU A 1 99 ? 6.445 -23.188 -11.273 1 96 99 LEU A O 1
ATOM 737 N N . TYR A 1 100 ? 6.422 -21.281 -10.117 1 96.25 100 TYR A N 1
ATOM 738 C CA . TYR A 1 100 ? 6.371 -20.406 -11.281 1 96.25 100 TYR A CA 1
ATOM 739 C C . TYR A 1 100 ? 7.598 -20.609 -12.164 1 96.25 100 TYR A C 1
ATOM 741 O O . TYR A 1 100 ? 7.473 -20.719 -13.383 1 96.25 100 TYR A O 1
ATOM 749 N N . VAL A 1 101 ? 8.734 -20.641 -11.625 1 96 101 VAL A N 1
ATOM 750 C CA . VAL A 1 101 ? 9.992 -20.828 -12.352 1 96 101 VAL A CA 1
ATOM 751 C C . VAL A 1 101 ? 9.984 -22.172 -13.062 1 96 101 VAL A C 1
ATOM 753 O O . VAL A 1 101 ? 10.352 -22.266 -14.234 1 96 101 VAL A O 1
ATOM 756 N N . ASP A 1 102 ? 9.539 -23.203 -12.367 1 95.81 102 ASP A N 1
ATOM 757 C CA . ASP A 1 102 ? 9.461 -24.531 -12.953 1 95.81 102 ASP A CA 1
ATOM 758 C C . ASP A 1 102 ? 8.523 -24.562 -14.156 1 95.81 102 ASP A C 1
ATOM 760 O O . ASP A 1 102 ? 8.82 -25.188 -15.172 1 95.81 102 ASP A O 1
ATOM 764 N N . TYR A 1 103 ? 7.469 -23.969 -14.031 1 92.75 103 TYR A N 1
ATOM 765 C CA . TYR A 1 103 ? 6.48 -23.906 -15.102 1 92.75 103 TYR A CA 1
ATOM 766 C C . TYR A 1 103 ? 7.043 -23.172 -16.328 1 92.75 103 TYR A C 1
ATOM 768 O O . TYR A 1 103 ? 6.91 -23.656 -17.453 1 92.75 103 TYR A O 1
ATOM 776 N N . VAL A 1 104 ? 7.684 -22.031 -16.141 1 90.62 104 VAL A N 1
ATOM 777 C CA . VAL A 1 104 ? 8.234 -21.219 -17.219 1 90.62 104 VAL A CA 1
ATOM 778 C C . VAL A 1 104 ? 9.352 -21.984 -17.938 1 90.62 104 VAL A C 1
ATOM 780 O O . VAL A 1 104 ? 9.438 -21.953 -19.156 1 90.62 104 VAL A O 1
ATOM 783 N N . LEU A 1 105 ? 10.172 -22.672 -17.172 1 90.62 105 LEU A N 1
ATOM 784 C CA . LEU A 1 105 ? 11.273 -23.453 -17.75 1 90.62 105 LEU A CA 1
ATOM 785 C C . LEU A 1 105 ? 10.742 -24.594 -18.609 1 90.62 105 LEU A C 1
ATOM 787 O O . LEU A 1 105 ? 11.258 -24.859 -19.688 1 90.62 105 LEU A O 1
ATOM 791 N N . LYS A 1 106 ? 9.711 -25.203 -18.188 1 92.62 106 LYS A N 1
ATOM 792 C CA . LYS A 1 106 ? 9.117 -26.297 -18.938 1 92.62 106 LYS A CA 1
ATOM 793 C C . LYS A 1 106 ? 8.461 -25.812 -20.219 1 92.62 106 LYS A C 1
ATOM 795 O O . LYS A 1 106 ? 8.602 -26.438 -21.266 1 92.62 106 LYS A O 1
ATOM 800 N N . VAL A 1 107 ? 7.832 -24.75 -20.219 1 89.88 107 VAL A N 1
ATOM 801 C CA . VAL A 1 107 ? 7.172 -24.156 -21.375 1 89.88 107 VAL A CA 1
ATOM 802 C C . VAL A 1 107 ? 8.219 -23.688 -22.391 1 89.88 107 VAL A C 1
ATOM 804 O O . VAL A 1 107 ? 8.07 -23.906 -23.594 1 89.88 107 VAL A O 1
ATOM 807 N N . GLY A 1 108 ? 9.211 -23.031 -21.875 1 86.94 108 GLY A N 1
ATOM 808 C CA . GLY A 1 108 ? 10.312 -22.609 -22.734 1 86.94 108 GLY A CA 1
ATOM 809 C C . GLY A 1 108 ? 11 -23.766 -23.438 1 86.94 108 GLY A C 1
ATOM 810 O O . GLY A 1 108 ? 11.32 -23.672 -24.625 1 86.94 108 GLY A O 1
ATOM 811 N N . ILE A 1 109 ? 11.188 -24.75 -22.719 1 88.88 109 ILE A N 1
ATOM 812 C CA . ILE A 1 109 ? 11.828 -25.938 -23.281 1 88.88 109 ILE A CA 1
ATOM 813 C C . ILE A 1 109 ? 10.93 -26.562 -24.344 1 88.88 109 ILE A C 1
ATOM 815 O O . ILE A 1 109 ? 11.391 -26.938 -25.422 1 88.88 109 ILE A O 1
ATOM 819 N N . SER A 1 110 ? 9.664 -26.594 -24.062 1 88.81 110 SER A N 1
ATOM 820 C CA . SER A 1 110 ? 8.695 -27.188 -24.984 1 88.81 110 SER A CA 1
ATOM 821 C C . SER A 1 110 ? 8.594 -26.391 -26.281 1 88.81 110 SER A C 1
ATOM 823 O O . SER A 1 110 ? 8.492 -26.953 -27.359 1 88.81 110 SER A O 1
ATOM 825 N N . ASN A 1 111 ? 8.594 -25.078 -26.172 1 87.19 111 ASN A N 1
ATOM 826 C CA . ASN A 1 111 ? 8.516 -24.188 -27.328 1 87.19 111 ASN A CA 1
ATOM 827 C C . ASN A 1 111 ? 9.781 -24.266 -28.188 1 87.19 111 ASN A C 1
ATOM 829 O O . ASN A 1 111 ? 9.727 -24.141 -29.406 1 87.19 111 ASN A O 1
ATOM 833 N N . ASN A 1 112 ? 10.805 -24.438 -27.578 1 84 112 ASN A N 1
ATOM 834 C CA . ASN A 1 112 ? 12.07 -24.578 -28.297 1 84 112 ASN A CA 1
ATOM 835 C C . ASN A 1 112 ? 12.164 -25.906 -29.031 1 84 112 ASN A C 1
ATOM 837 O O . ASN A 1 112 ? 12.734 -26 -30.109 1 84 112 ASN A O 1
ATOM 841 N N . HIS A 1 113 ? 11.594 -27 -28.516 1 80.75 113 HIS A N 1
ATOM 842 C CA . HIS A 1 113 ? 11.594 -28.328 -29.125 1 80.75 113 HIS A CA 1
ATOM 843 C C . HIS A 1 113 ? 10.609 -28.391 -30.281 1 80.75 113 HIS A C 1
ATOM 845 O O . HIS A 1 113 ? 10.789 -29.188 -31.219 1 80.75 113 HIS A O 1
ATOM 851 N N . ALA A 1 114 ? 9.508 -27.656 -30.344 1 76.81 114 ALA A N 1
ATOM 852 C CA . ALA A 1 114 ? 8.531 -27.641 -31.438 1 76.81 114 ALA A CA 1
ATOM 853 C C . ALA A 1 114 ? 9.086 -26.938 -32.656 1 76.81 114 ALA A C 1
ATOM 855 O O . ALA A 1 114 ? 8.508 -27.016 -33.75 1 76.81 114 ALA A O 1
ATOM 856 N N . GLN A 1 115 ? 9.977 -26.078 -32.562 1 74.38 115 GLN A N 1
ATOM 857 C CA . GLN A 1 115 ? 10.586 -25.391 -33.719 1 74.38 115 GLN A CA 1
ATOM 858 C C . GLN A 1 115 ? 11.547 -26.312 -34.469 1 74.38 115 GLN A C 1
ATOM 860 O O . GLN A 1 115 ? 11.953 -26.016 -35.594 1 74.38 115 GLN A O 1
ATOM 865 N N . TYR A 1 116 ? 11.695 -27.516 -33.906 1 56.72 116 TYR A N 1
ATOM 866 C CA . TYR A 1 116 ? 12.422 -28.5 -34.719 1 56.72 116 TYR A CA 1
ATOM 867 C C . TYR A 1 116 ? 11.453 -29.5 -35.344 1 56.72 116 TYR A C 1
ATOM 869 O O . TYR A 1 116 ? 10.438 -29.859 -34.719 1 56.72 116 TYR A O 1
ATOM 877 N N . MET B 1 1 ? 12.727 7.055 13.766 1 95.06 1 MET B N 1
ATOM 878 C CA . MET B 1 1 ? 12.984 8.336 13.117 1 95.06 1 MET B CA 1
ATOM 879 C C . MET B 1 1 ? 11.93 8.625 12.055 1 95.06 1 MET B C 1
ATOM 881 O O . MET B 1 1 ? 11.672 7.797 11.188 1 95.06 1 MET B O 1
ATOM 885 N N . LEU B 1 2 ? 11.312 9.812 12.172 1 97.88 2 LEU B N 1
ATOM 886 C CA . LEU B 1 2 ? 10.234 10.195 11.273 1 97.88 2 LEU B CA 1
ATOM 887 C C . LEU B 1 2 ? 10.789 10.789 9.977 1 97.88 2 LEU B C 1
ATOM 889 O O . LEU B 1 2 ? 11.789 11.508 10 1 97.88 2 LEU B O 1
ATOM 893 N N . HIS B 1 3 ? 10.117 10.508 8.883 1 98.38 3 HIS B N 1
ATOM 894 C CA . HIS B 1 3 ? 10.594 11.016 7.598 1 98.38 3 HIS B CA 1
ATOM 895 C C . HIS B 1 3 ? 9.656 12.094 7.051 1 98.38 3 HIS B C 1
ATOM 897 O O . HIS B 1 3 ? 10.07 13.242 6.879 1 98.38 3 HIS B O 1
ATOM 903 N N . SER B 1 4 ? 8.406 11.766 6.715 1 98.56 4 SER B N 1
ATOM 904 C CA . SER B 1 4 ? 7.492 12.711 6.082 1 98.56 4 SER B CA 1
ATOM 905 C C . SER B 1 4 ? 6.062 12.5 6.559 1 98.56 4 SER B C 1
ATOM 907 O O . SER B 1 4 ? 5.695 11.391 6.965 1 98.56 4 SER B O 1
ATOM 909 N N . LEU B 1 5 ? 5.27 13.594 6.484 1 98.69 5 LEU B N 1
ATOM 910 C CA . LEU B 1 5 ? 3.844 13.602 6.797 1 98.69 5 LEU B CA 1
ATOM 911 C C . LEU B 1 5 ? 3.02 13.984 5.574 1 98.69 5 LEU B C 1
ATOM 913 O O . LEU B 1 5 ? 3.377 14.914 4.844 1 98.69 5 LEU B O 1
ATOM 917 N N . TYR B 1 6 ? 1.9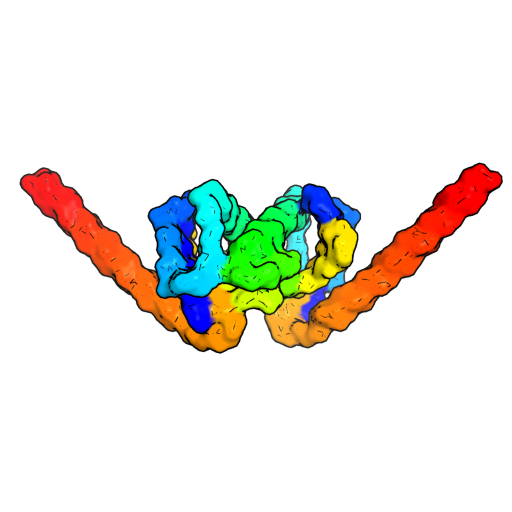37 13.258 5.391 1 98.81 6 TYR B N 1
ATOM 918 C CA . TYR B 1 6 ? 1.022 13.531 4.285 1 98.81 6 TYR B CA 1
ATOM 919 C C . TYR B 1 6 ? -0.417 13.617 4.777 1 98.81 6 TYR B C 1
ATOM 921 O O . TYR B 1 6 ? -0.828 12.852 5.652 1 98.81 6 TYR B O 1
ATOM 929 N N . ILE B 1 7 ? -1.181 14.484 4.141 1 98.81 7 ILE B N 1
ATOM 930 C CA . ILE B 1 7 ? -2.623 14.555 4.352 1 98.81 7 ILE B CA 1
ATOM 931 C C . ILE B 1 7 ? -3.344 14.531 3.006 1 98.81 7 ILE B C 1
ATOM 933 O O . ILE B 1 7 ? -3.051 15.344 2.123 1 98.81 7 ILE B O 1
ATOM 937 N N . ILE B 1 8 ? -4.254 13.648 2.904 1 98.81 8 ILE B N 1
ATOM 938 C CA . ILE B 1 8 ? -5.012 13.453 1.672 1 98.81 8 ILE B CA 1
ATOM 939 C C . ILE B 1 8 ? -6.504 13.633 1.948 1 98.81 8 ILE B C 1
ATOM 941 O O . ILE B 1 8 ? -7.027 13.094 2.922 1 98.81 8 ILE B O 1
ATOM 945 N N . ASN B 1 9 ? -7.191 14.367 1.102 1 98.25 9 ASN B N 1
ATOM 946 C CA . ASN B 1 9 ? -8.625 14.531 1.31 1 98.25 9 ASN B CA 1
ATOM 947 C C . ASN B 1 9 ? -9.414 13.352 0.742 1 98.25 9 ASN B C 1
ATOM 949 O O . ASN B 1 9 ? -8.828 12.414 0.208 1 98.25 9 ASN B O 1
ATOM 953 N N . LYS B 1 10 ? -10.773 13.445 0.891 1 97.56 10 LYS B N 1
ATOM 954 C CA . LYS B 1 10 ? -11.633 12.32 0.537 1 97.56 10 LYS B CA 1
ATOM 955 C C . LYS B 1 10 ? -11.609 12.07 -0.968 1 97.56 10 LYS B C 1
ATOM 957 O O . LYS B 1 10 ? -11.844 10.945 -1.416 1 97.56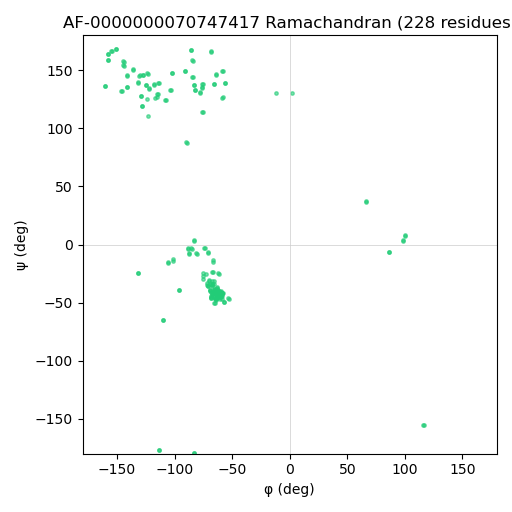 10 LYS B O 1
ATOM 962 N N . ALA B 1 11 ? -11.289 13.07 -1.749 1 98.06 11 ALA B N 1
ATOM 963 C CA . ALA B 1 11 ? -11.297 12.961 -3.205 1 98.06 11 ALA B CA 1
ATOM 964 C C . ALA B 1 11 ? -9.953 12.438 -3.719 1 98.06 11 ALA B C 1
ATOM 966 O O . ALA B 1 11 ? -9.805 12.172 -4.914 1 98.06 11 ALA B O 1
ATOM 967 N N . GLY B 1 12 ? -8.953 12.312 -2.883 1 98.12 12 GLY B N 1
ATOM 968 C CA . GLY B 1 12 ? -7.656 11.781 -3.27 1 98.12 12 GLY B CA 1
ATOM 969 C C . GLY B 1 12 ? -6.621 12.859 -3.508 1 98.12 12 GLY B C 1
ATOM 970 O O . GLY B 1 12 ? -5.5 12.57 -3.93 1 98.12 12 GLY B O 1
ATOM 971 N N . GLY B 1 13 ? -6.965 14.039 -3.197 1 98.44 13 GLY B N 1
ATOM 972 C CA . GLY B 1 13 ? -6.035 15.141 -3.381 1 98.44 13 GLY B CA 1
ATOM 973 C C . GLY B 1 13 ? -5.047 15.289 -2.238 1 98.44 13 GLY B C 1
ATOM 974 O O . GLY B 1 13 ? -5.43 15.219 -1.068 1 98.44 13 GLY B O 1
ATOM 975 N N . LEU B 1 14 ? -3.799 15.539 -2.566 1 98.62 14 LEU B N 1
ATOM 976 C CA . LEU B 1 14 ? -2.779 15.844 -1.567 1 98.62 14 LEU B CA 1
ATOM 977 C C . LEU B 1 14 ? -2.934 17.266 -1.046 1 98.62 14 LEU B C 1
ATOM 979 O O . LEU B 1 14 ? -2.672 18.234 -1.771 1 98.62 14 LEU B O 1
ATOM 983 N N . ILE B 1 15 ? -3.268 17.359 0.233 1 96.88 15 ILE B N 1
ATOM 984 C CA . ILE B 1 15 ? -3.59 18.703 0.703 1 96.88 15 ILE B CA 1
ATOM 985 C C . ILE B 1 15 ? -2.447 19.234 1.562 1 96.88 15 ILE B C 1
ATOM 987 O O . ILE B 1 15 ? -2.383 20.438 1.843 1 96.88 15 ILE B O 1
ATOM 991 N N . TYR B 1 16 ? -1.574 18.375 1.999 1 97.88 16 TYR B N 1
ATOM 992 C CA . TYR B 1 16 ? -0.455 18.797 2.83 1 97.88 16 TYR B CA 1
ATOM 993 C C . TYR B 1 16 ? 0.663 17.766 2.816 1 97.88 16 TYR B C 1
ATOM 995 O O . TYR B 1 16 ? 0.403 16.562 2.838 1 97.88 16 TYR B O 1
ATOM 1003 N N . GLN B 1 17 ? 1.874 18.234 2.691 1 98.5 17 GLN B N 1
ATOM 1004 C CA . GLN B 1 17 ? 3.061 17.406 2.797 1 98.5 17 GLN B CA 1
ATOM 1005 C C . GLN B 1 17 ? 4.188 18.125 3.525 1 98.5 17 GLN B C 1
ATOM 1007 O O . GLN B 1 17 ? 4.426 19.312 3.285 1 98.5 17 GLN B O 1
ATOM 1012 N N . GLN B 1 18 ? 4.863 17.422 4.445 1 97.94 18 GLN B N 1
ATOM 1013 C CA . GLN B 1 18 ? 5.988 18.016 5.152 1 97.94 18 GLN B CA 1
ATOM 1014 C C . GLN B 1 18 ? 7.062 16.984 5.465 1 97.94 18 GLN B C 1
ATOM 1016 O O . GLN B 1 18 ? 6.758 15.898 5.98 1 97.94 18 GLN B O 1
ATOM 1021 N N . ASP B 1 19 ? 8.32 17.344 5.156 1 98.06 19 ASP B N 1
ATOM 1022 C CA . ASP B 1 19 ? 9.438 16.531 5.625 1 98.06 19 ASP B CA 1
ATOM 1023 C C . ASP B 1 19 ? 9.742 16.812 7.098 1 98.06 19 ASP B C 1
ATOM 1025 O O . ASP B 1 19 ? 9.938 17.969 7.488 1 98.06 19 ASP B O 1
ATOM 1029 N N . LEU B 1 20 ? 9.867 15.727 7.883 1 97.56 20 LEU B N 1
ATOM 1030 C CA . LEU B 1 20 ? 9.93 15.883 9.336 1 97.56 20 LEU B CA 1
ATOM 1031 C C . LEU B 1 20 ? 11.375 15.773 9.828 1 97.56 20 LEU B C 1
ATOM 1033 O O . LEU B 1 20 ? 11.664 16.094 10.984 1 97.56 20 LEU B O 1
ATOM 1037 N N . SER B 1 21 ? 12.25 15.336 9.016 1 96.81 21 SER B N 1
ATOM 1038 C CA . SER B 1 21 ? 13.664 15.211 9.367 1 96.81 21 SER B CA 1
ATOM 1039 C C . SER B 1 21 ? 14.547 15.258 8.125 1 96.81 21 SER B C 1
ATOM 1041 O O . SER B 1 21 ? 14.055 15.102 7 1 96.81 21 SER B O 1
ATOM 1043 N N . PRO B 1 22 ? 15.828 15.422 8.32 1 95.94 22 PRO B N 1
ATOM 1044 C CA . PRO B 1 22 ? 16.75 15.406 7.184 1 95.94 22 PRO B CA 1
ATOM 1045 C C . PRO B 1 22 ? 16.828 14.039 6.516 1 95.94 22 PRO B C 1
ATOM 1047 O O . PRO B 1 22 ? 17.328 13.93 5.391 1 95.94 22 PRO B O 1
ATOM 1050 N N . ALA B 1 23 ? 16.344 13.016 7.156 1 94.44 23 ALA B N 1
ATOM 1051 C CA . ALA B 1 23 ? 16.391 11.656 6.621 1 94.44 23 ALA B CA 1
ATOM 1052 C C . ALA B 1 23 ? 15.273 11.43 5.605 1 94.44 23 ALA B C 1
ATOM 1054 O O . ALA B 1 23 ? 15.281 10.43 4.883 1 94.44 23 ALA B O 1
ATOM 1055 N N . ALA B 1 24 ? 14.422 12.375 5.52 1 96.69 24 ALA B N 1
ATOM 1056 C CA . ALA B 1 24 ? 13.336 12.25 4.555 1 96.69 24 ALA B CA 1
ATOM 1057 C C . ALA B 1 24 ? 13.867 12.258 3.125 1 96.69 24 ALA B C 1
ATOM 1059 O O . ALA B 1 24 ? 14.742 13.055 2.789 1 96.69 24 ALA B O 1
ATOM 1060 N N . PRO B 1 25 ? 13.266 11.352 2.32 1 94.88 25 PRO B N 1
ATOM 1061 C CA . PRO B 1 25 ? 13.695 11.383 0.922 1 94.88 25 PRO B CA 1
ATOM 1062 C C . PRO B 1 25 ? 13.352 12.695 0.221 1 94.88 25 PRO B C 1
ATOM 1064 O O . PRO B 1 25 ? 12.328 13.312 0.525 1 94.88 25 PRO B O 1
ATOM 1067 N N . LYS B 1 26 ? 14.266 13.078 -0.718 1 93.69 26 LYS B N 1
ATOM 1068 C CA . LYS B 1 26 ? 14.016 14.297 -1.483 1 93.69 26 LYS B CA 1
ATOM 1069 C C . LYS B 1 26 ? 13.227 13.992 -2.754 1 93.69 26 LYS B C 1
ATOM 1071 O O . LYS B 1 26 ? 13.797 13.898 -3.84 1 93.69 26 LYS B O 1
ATOM 1076 N N . LEU B 1 27 ? 11.93 13.992 -2.648 1 97.25 27 LEU B N 1
ATOM 1077 C CA . LEU B 1 27 ? 11.031 13.75 -3.771 1 97.25 27 LEU B CA 1
ATOM 1078 C C . LEU B 1 27 ? 10.664 15.062 -4.461 1 97.25 27 LEU B C 1
ATOM 1080 O O . LEU B 1 27 ? 10.664 16.125 -3.826 1 97.25 27 LEU B O 1
ATOM 1084 N N . SER B 1 28 ? 10.43 14.984 -5.762 1 97.56 28 SER B N 1
ATOM 1085 C CA . SER B 1 28 ? 9.859 16.125 -6.461 1 97.56 28 SER B CA 1
ATOM 1086 C C . SER B 1 28 ? 8.414 16.375 -6.035 1 97.56 28 SER B C 1
ATOM 1088 O O . SER B 1 28 ? 7.77 15.492 -5.461 1 97.56 28 SER B O 1
ATOM 1090 N N . SER B 1 29 ? 7.914 17.531 -6.395 1 97.12 29 SER B N 1
ATOM 1091 C CA . SER B 1 29 ? 6.508 17.828 -6.129 1 97.12 29 SER B CA 1
ATOM 1092 C C . SER B 1 29 ? 5.59 16.844 -6.828 1 97.12 29 SER B C 1
ATOM 1094 O O . SER B 1 29 ? 4.605 16.375 -6.246 1 97.12 29 SER B O 1
ATOM 1096 N N . ASN B 1 30 ? 5.98 16.562 -8.008 1 97.19 30 ASN B N 1
ATOM 1097 C CA . ASN B 1 30 ? 5.199 15.594 -8.773 1 97.19 30 ASN B CA 1
ATOM 1098 C C . ASN B 1 30 ? 5.207 14.219 -8.109 1 97.19 30 ASN B C 1
ATOM 1100 O O . ASN B 1 30 ? 4.188 13.531 -8.094 1 97.19 30 ASN B O 1
ATOM 1104 N N . ASP B 1 31 ? 6.309 13.82 -7.535 1 98.12 31 ASP B N 1
ATOM 1105 C CA . ASP B 1 31 ? 6.41 12.516 -6.883 1 98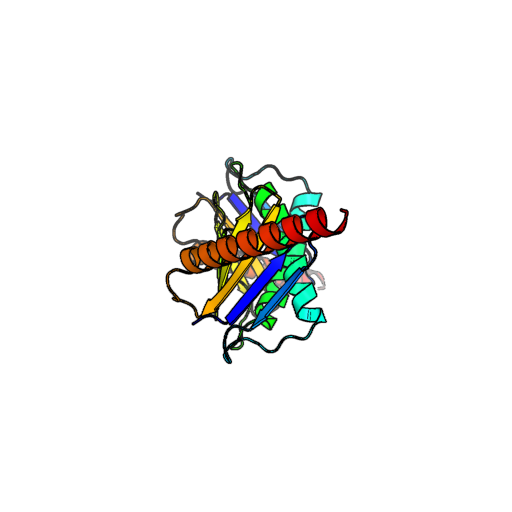.12 31 ASP B CA 1
ATOM 1106 C C . ASP B 1 31 ? 5.602 12.484 -5.59 1 98.12 31 ASP B C 1
ATOM 1108 O O . ASP B 1 31 ? 5.027 11.453 -5.234 1 98.12 31 ASP B O 1
ATOM 1112 N N . HIS B 1 32 ? 5.57 13.562 -4.898 1 98.5 32 HIS B N 1
ATOM 1113 C CA . HIS B 1 32 ? 4.711 13.641 -3.721 1 98.5 32 HIS B CA 1
ATOM 1114 C C . HIS B 1 32 ? 3.242 13.477 -4.098 1 98.5 32 HIS B C 1
ATOM 1116 O O . HIS B 1 32 ? 2.506 12.742 -3.436 1 98.5 32 HIS B O 1
ATOM 1122 N N . LEU B 1 33 ? 2.91 14.156 -5.172 1 98.56 33 LEU B N 1
ATOM 1123 C CA . LEU B 1 33 ? 1.534 14.062 -5.648 1 98.56 33 LEU B CA 1
ATOM 1124 C C . LEU B 1 33 ? 1.202 12.633 -6.074 1 98.56 33 LEU B C 1
ATOM 1126 O O . LEU B 1 33 ? 0.126 12.117 -5.758 1 98.56 33 LEU B O 1
ATOM 1130 N N . ARG B 1 34 ? 2.133 12.062 -6.777 1 98.5 34 ARG B N 1
ATOM 1131 C CA . ARG B 1 34 ? 1.962 10.68 -7.215 1 98.5 34 ARG B CA 1
ATOM 1132 C C . ARG B 1 34 ? 1.819 9.742 -6.02 1 98.5 34 ARG B C 1
ATOM 1134 O O . ARG B 1 34 ? 0.955 8.867 -6.012 1 98.5 34 ARG B O 1
ATOM 1141 N N . LEU B 1 35 ? 2.639 9.891 -5.023 1 98.69 35 LEU B N 1
ATOM 1142 C CA . LEU B 1 35 ? 2.59 9.062 -3.822 1 98.69 35 LEU B CA 1
ATOM 1143 C C . LEU B 1 35 ? 1.233 9.18 -3.133 1 98.69 35 LEU B C 1
ATOM 1145 O O . LEU B 1 35 ? 0.62 8.172 -2.779 1 98.69 35 LEU B O 1
ATOM 1149 N N . GLY B 1 36 ? 0.767 10.391 -3.035 1 98.81 36 GLY B N 1
ATOM 1150 C CA . GLY B 1 36 ? -0.528 10.617 -2.408 1 98.81 36 GLY B CA 1
ATOM 1151 C C . GLY B 1 36 ? -1.676 9.984 -3.176 1 98.81 36 GLY B C 1
ATOM 1152 O O . GLY B 1 36 ? -2.523 9.305 -2.592 1 98.81 36 GLY B O 1
ATOM 1153 N N . SER B 1 37 ? -1.695 10.188 -4.426 1 98.75 37 SER B N 1
ATOM 1154 C CA . SER B 1 37 ? -2.793 9.711 -5.254 1 98.75 37 SER B CA 1
ATOM 1155 C C . SER B 1 37 ? -2.803 8.188 -5.332 1 98.75 37 SER B C 1
ATOM 1157 O O . SER B 1 37 ? -3.863 7.562 -5.238 1 98.75 37 SER B O 1
ATOM 1159 N N . THR B 1 38 ? -1.687 7.613 -5.527 1 98.69 38 THR B N 1
ATOM 1160 C CA . THR B 1 38 ? -1.611 6.16 -5.621 1 98.69 38 THR B CA 1
ATOM 1161 C C . THR B 1 38 ? -1.964 5.516 -4.285 1 98.69 38 THR B C 1
ATOM 1163 O O . THR B 1 38 ? -2.615 4.469 -4.246 1 98.69 38 THR B O 1
ATOM 1166 N N . PHE B 1 39 ? -1.531 6.105 -3.199 1 98.81 39 PHE B N 1
ATOM 1167 C CA . PHE B 1 39 ? -1.916 5.609 -1.884 1 98.81 39 PHE B CA 1
ATOM 1168 C C . PHE B 1 39 ? -3.43 5.648 -1.71 1 98.81 39 PHE B C 1
ATOM 1170 O O . PHE B 1 39 ? -4.027 4.695 -1.211 1 98.81 39 PHE B O 1
ATOM 1177 N N . HIS B 1 40 ? -3.984 6.754 -2.121 1 98.88 40 HIS B N 1
ATOM 1178 C CA . HIS B 1 40 ? -5.434 6.891 -2.029 1 98.88 40 HIS B CA 1
ATOM 1179 C C . HIS B 1 40 ? -6.145 5.773 -2.785 1 98.88 40 HIS B C 1
ATOM 1181 O O . HIS B 1 40 ? -7.066 5.148 -2.256 1 98.88 40 HIS B O 1
ATOM 1187 N N . SER B 1 41 ? -5.746 5.559 -3.977 1 98.62 41 SER B N 1
ATOM 1188 C CA . SER B 1 41 ? -6.348 4.516 -4.801 1 98.62 41 SER B CA 1
ATOM 1189 C C . SER B 1 41 ? -6.152 3.137 -4.176 1 98.62 41 SER B C 1
ATOM 1191 O O . SER B 1 41 ? -7.082 2.328 -4.145 1 98.62 41 SER B O 1
ATOM 1193 N N . MET B 1 42 ? -4.977 2.871 -3.691 1 98.56 42 MET B N 1
ATOM 1194 C CA . MET B 1 42 ? -4.664 1.589 -3.068 1 98.56 42 MET B CA 1
ATOM 1195 C C . MET B 1 42 ? -5.477 1.388 -1.795 1 98.56 42 MET B C 1
ATOM 1197 O O . MET B 1 42 ? -5.977 0.291 -1.538 1 98.56 42 MET B O 1
ATOM 1201 N N . HIS B 1 43 ? -5.523 2.445 -0.986 1 98.69 43 HIS B N 1
ATOM 1202 C CA . HIS B 1 43 ? -6.336 2.426 0.226 1 98.69 43 HIS B CA 1
ATOM 1203 C C . HIS B 1 43 ? -7.777 2.033 -0.081 1 98.69 43 HIS B C 1
ATOM 1205 O O . HIS B 1 43 ? -8.352 1.186 0.604 1 98.69 43 HIS B O 1
ATOM 1211 N N . ALA B 1 44 ? -8.336 2.609 -1.064 1 97.88 44 ALA B N 1
ATOM 1212 C CA . ALA B 1 44 ? -9.727 2.35 -1.446 1 97.88 44 ALA B CA 1
ATOM 1213 C C . ALA B 1 44 ? -9.906 0.908 -1.916 1 97.8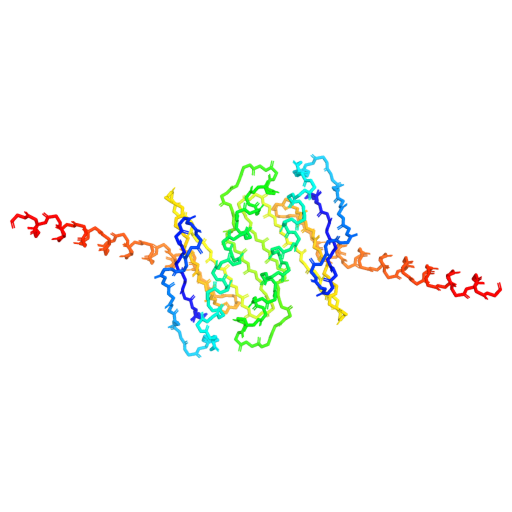8 44 ALA B C 1
ATOM 1215 O O . ALA B 1 44 ? -10.828 0.217 -1.482 1 97.88 44 ALA B O 1
ATOM 1216 N N . ILE B 1 45 ? -9.055 0.488 -2.816 1 98.19 45 ILE B N 1
ATOM 1217 C CA . ILE B 1 45 ? -9.234 -0.848 -3.377 1 98.19 45 ILE B CA 1
ATOM 1218 C C . ILE B 1 45 ? -8.914 -1.899 -2.318 1 98.19 45 ILE B C 1
ATOM 1220 O O . ILE B 1 45 ? -9.516 -2.975 -2.297 1 98.19 45 ILE B O 1
ATOM 1224 N N . ALA B 1 46 ? -8.016 -1.632 -1.404 1 98.12 46 ALA B N 1
ATOM 1225 C CA . ALA B 1 46 ? -7.742 -2.533 -0.288 1 98.12 46 ALA B CA 1
ATOM 1226 C C . ALA B 1 46 ? -8.977 -2.709 0.593 1 98.12 46 ALA B C 1
ATOM 1228 O O . ALA B 1 46 ? -9.242 -3.805 1.092 1 98.12 46 ALA B O 1
ATOM 1229 N N . ALA B 1 47 ? -9.695 -1.602 0.785 1 97.44 47 ALA B N 1
ATOM 1230 C CA . ALA B 1 47 ? -10.93 -1.695 1.555 1 97.44 47 ALA B CA 1
ATOM 1231 C C . ALA B 1 47 ? -11.93 -2.623 0.873 1 97.44 47 ALA B C 1
ATOM 1233 O O . ALA B 1 47 ? -12.594 -3.426 1.534 1 97.44 47 ALA B O 1
ATOM 1234 N N . LEU B 1 48 ? -11.977 -2.502 -0.415 1 96.19 48 LEU B N 1
ATOM 1235 C CA . LEU B 1 48 ? -12.883 -3.338 -1.197 1 96.19 48 LEU B CA 1
ATOM 1236 C C . LEU B 1 48 ? -12.445 -4.801 -1.154 1 96.19 48 LEU B C 1
ATOM 1238 O O . LEU B 1 48 ? -13.281 -5.703 -1.16 1 96.19 48 LEU B O 1
ATOM 1242 N N . ALA B 1 49 ? -11.156 -5.035 -1.094 1 96.81 49 ALA B N 1
ATOM 1243 C CA . ALA B 1 49 ? -10.586 -6.379 -1.166 1 96.81 49 ALA B CA 1
ATOM 1244 C C . ALA B 1 49 ? -10.617 -7.062 0.197 1 96.81 49 ALA B C 1
ATOM 1246 O O . ALA B 1 49 ? -10.078 -8.156 0.361 1 96.81 49 ALA B O 1
ATOM 1247 N N . ALA B 1 50 ? -11.164 -6.453 1.187 1 95.62 50 ALA B N 1
ATOM 1248 C CA . ALA B 1 50 ? -11.25 -7.031 2.525 1 95.62 50 ALA B CA 1
ATOM 1249 C C . ALA B 1 50 ? -12.344 -8.094 2.594 1 95.62 50 ALA B C 1
ATOM 1251 O O . ALA B 1 50 ? -13.445 -7.895 2.076 1 95.62 50 ALA B O 1
ATOM 1252 N N . PRO B 1 51 ? -11.984 -9.219 3.246 1 92.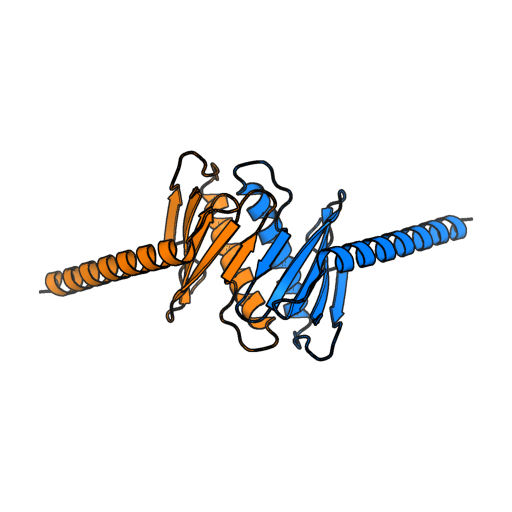25 51 PRO B N 1
ATOM 1253 C CA . PRO B 1 51 ? -13 -10.266 3.391 1 92.25 51 PRO B CA 1
ATOM 1254 C C . PRO B 1 51 ? -14.148 -9.852 4.301 1 92.25 51 PRO B C 1
ATOM 1256 O O . PRO B 1 51 ? -15.266 -10.352 4.156 1 92.25 51 PRO B O 1
ATOM 1259 N N . THR B 1 52 ? -13.711 -9.086 5.297 1 87.19 52 THR B N 1
ATOM 1260 C CA . THR B 1 52 ? -14.688 -8.547 6.234 1 87.19 52 THR B CA 1
ATOM 1261 C C . THR B 1 52 ? -14.609 -7.02 6.281 1 87.19 52 THR B C 1
ATOM 1263 O O . THR B 1 52 ? -13.586 -6.438 5.93 1 87.19 52 THR B O 1
ATOM 1266 N N . GLY B 1 53 ? -15.531 -6.316 5.824 1 86.19 53 GLY B N 1
ATOM 1267 C CA . GLY B 1 53 ? -15.492 -4.863 5.875 1 86.19 53 GLY B CA 1
ATOM 1268 C C . GLY B 1 53 ? -14.211 -4.324 6.492 1 86.19 53 GLY B C 1
ATOM 1269 O O . GLY B 1 53 ? -13.664 -4.922 7.422 1 86.19 53 GLY B O 1
ATOM 1270 N N . SER B 1 54 ? -13.555 -3.395 5.875 1 85.81 54 SER B N 1
ATOM 1271 C CA . SER B 1 54 ? -12.367 -2.705 6.367 1 85.81 54 SER B CA 1
ATOM 1272 C C . SER B 1 54 ? -12.359 -1.243 5.934 1 85.81 54 SER B C 1
ATOM 1274 O O . SER B 1 54 ? -13 -0.878 4.945 1 85.81 54 SER B O 1
ATOM 1276 N N . GLY B 1 55 ? -11.617 -0.455 6.684 1 91.94 55 GLY B N 1
ATOM 1277 C CA . GLY B 1 55 ? -11.5 0.96 6.371 1 91.94 55 GLY B CA 1
ATOM 1278 C C . GLY B 1 55 ? -10.367 1.264 5.41 1 91.94 55 GLY B C 1
ATOM 1279 O O . GLY B 1 55 ? -10.219 2.4 4.957 1 91.94 55 GLY B O 1
ATOM 1280 N N . GLY B 1 56 ? -9.602 0.239 5.047 1 97.62 56 GLY B N 1
ATOM 1281 C CA . GLY B 1 56 ? -8.445 0.491 4.195 1 97.62 56 GLY B CA 1
ATOM 1282 C C . GLY B 1 56 ? -7.129 0.15 4.867 1 97.62 56 GLY B C 1
ATOM 1283 O O . GLY B 1 56 ? -7.07 -0.743 5.715 1 97.62 56 GLY B O 1
ATOM 1284 N N . ILE B 1 57 ? -6.098 0.778 4.422 1 98.69 57 ILE B N 1
ATOM 1285 C CA . ILE B 1 57 ? -4.738 0.433 4.82 1 98.69 57 ILE B CA 1
ATOM 1286 C C . ILE B 1 57 ? -4.414 1.083 6.164 1 98.69 57 ILE B C 1
ATOM 1288 O O . ILE B 1 57 ? -4.629 2.283 6.348 1 98.69 57 ILE B O 1
ATOM 1292 N N . ASP B 1 58 ? -3.855 0.265 7.039 1 98.5 58 ASP B N 1
ATOM 1293 C CA . ASP B 1 58 ? -3.359 0.785 8.312 1 98.5 58 ASP B CA 1
ATOM 1294 C C . ASP B 1 58 ? -1.86 1.066 8.242 1 98.5 58 ASP B C 1
ATOM 1296 O O . ASP B 1 58 ? -1.383 2.055 8.805 1 98.5 58 ASP B O 1
ATOM 1300 N N . SER B 1 59 ? -1.16 0.156 7.551 1 98.81 59 SER B N 1
ATOM 1301 C CA . SER B 1 59 ? 0.29 0.315 7.492 1 98.81 59 SER B CA 1
ATOM 1302 C C . SER B 1 59 ? 0.878 -0.418 6.293 1 98.81 59 SER B C 1
ATOM 1304 O O . SER B 1 59 ? 0.23 -1.29 5.711 1 98.81 59 SER B O 1
ATOM 1306 N N . LEU B 1 60 ? 2.016 0.012 5.938 1 98.56 60 LEU B N 1
ATOM 1307 C CA . LEU B 1 60 ? 2.809 -0.571 4.859 1 98.56 60 LEU B CA 1
ATOM 1308 C C . LEU B 1 60 ? 4.289 -0.581 5.219 1 98.56 60 LEU B C 1
ATOM 1310 O O . LEU B 1 60 ? 4.781 0.338 5.879 1 98.56 60 LEU B O 1
ATOM 1314 N N . GLU B 1 61 ? 5.012 -1.674 4.738 1 98.44 61 GLU B N 1
ATOM 1315 C CA . GLU B 1 61 ? 6.434 -1.769 5.043 1 98.44 61 GLU B CA 1
ATOM 1316 C C . GLU B 1 61 ? 7.246 -2.09 3.793 1 98.44 61 GLU B C 1
ATOM 1318 O O . GLU B 1 61 ? 6.82 -2.891 2.959 1 98.44 61 GLU B O 1
ATOM 1323 N N . THR B 1 62 ? 8.336 -1.441 3.723 1 98.25 62 THR B N 1
ATOM 1324 C CA . THR B 1 62 ? 9.367 -1.767 2.744 1 98.25 62 THR B CA 1
ATOM 1325 C C . THR B 1 62 ? 10.625 -2.291 3.434 1 98.25 62 THR B C 1
ATOM 1327 O O . THR B 1 62 ? 10.625 -2.514 4.648 1 98.25 62 THR B O 1
ATOM 1330 N N . GLY B 1 63 ? 11.617 -2.541 2.613 1 96.81 63 GLY B N 1
ATOM 1331 C CA . GLY B 1 63 ? 12.891 -2.939 3.191 1 96.81 63 GLY B CA 1
ATOM 1332 C C . GLY B 1 63 ? 13.602 -1.806 3.908 1 96.81 63 GLY B C 1
ATOM 1333 O O . GLY B 1 63 ? 14.586 -2.031 4.617 1 96.81 63 GLY B O 1
ATOM 1334 N N . SER B 1 64 ? 13.086 -0.544 3.82 1 96.44 64 SER B N 1
ATOM 1335 C CA . SER B 1 64 ? 13.859 0.593 4.312 1 96.44 64 SER B CA 1
ATOM 1336 C C . SER B 1 64 ? 13.008 1.493 5.203 1 96.44 64 SER B C 1
ATOM 1338 O O . SER B 1 64 ? 13.531 2.215 6.051 1 96.44 64 SER B O 1
ATOM 1340 N N . PHE B 1 65 ? 11.672 1.471 5.02 1 97.94 65 PHE B N 1
ATOM 1341 C CA . PHE B 1 65 ? 10.836 2.346 5.832 1 97.94 65 PHE B CA 1
ATOM 1342 C C . PHE B 1 65 ? 9.453 1.741 6.027 1 97.94 65 PHE B C 1
ATOM 1344 O O . PHE B 1 65 ? 9.109 0.737 5.395 1 97.94 65 PHE B O 1
ATOM 1351 N N . ARG B 1 66 ? 8.734 2.342 6.941 1 98.19 66 ARG B N 1
ATOM 1352 C CA . ARG B 1 66 ? 7.336 1.991 7.188 1 98.19 66 ARG B CA 1
ATOM 1353 C C . ARG B 1 66 ? 6.434 3.213 7.051 1 98.19 66 ARG B C 1
ATOM 1355 O O . ARG B 1 66 ? 6.859 4.34 7.309 1 98.19 66 ARG B O 1
ATOM 1362 N N . LEU B 1 67 ? 5.223 2.969 6.605 1 98.75 67 LEU B N 1
ATOM 1363 C CA . LEU B 1 67 ? 4.152 3.953 6.504 1 98.75 67 LEU B CA 1
ATOM 1364 C C . LEU B 1 67 ? 2.986 3.582 7.414 1 98.75 67 LEU B C 1
ATOM 1366 O O . LEU B 1 67 ? 2.545 2.432 7.426 1 98.75 67 LEU B O 1
ATOM 1370 N N . GLN B 1 68 ? 2.582 4.48 8.258 1 98.88 68 GLN B N 1
ATOM 1371 C CA . GLN B 1 68 ? 1.412 4.336 9.117 1 98.88 68 GLN B CA 1
ATOM 1372 C C . GLN B 1 68 ? 0.317 5.328 8.727 1 98.88 68 GLN B C 1
ATOM 1374 O O . GLN B 1 68 ? 0.595 6.5 8.477 1 98.88 68 GLN B O 1
ATOM 1379 N N . CYS B 1 69 ? -0.931 4.793 8.758 1 98.88 69 CYS B N 1
ATOM 1380 C CA . CYS B 1 69 ? -2.02 5.629 8.266 1 98.88 69 CYS B CA 1
ATOM 1381 C C . CYS B 1 69 ? -3.139 5.73 9.297 1 98.88 69 CYS B C 1
ATOM 1383 O O . CYS B 1 69 ? -3.385 4.785 10.047 1 98.88 69 CYS B O 1
ATOM 1385 N N . LEU B 1 70 ? -3.795 6.852 9.375 1 98.56 70 LEU B N 1
ATOM 1386 C CA . LEU B 1 70 ? -5.023 7.129 10.109 1 98.56 70 LEU B CA 1
ATOM 1387 C C . LEU B 1 70 ? -6.062 7.781 9.203 1 98.56 70 LEU B C 1
ATOM 1389 O O . LEU B 1 70 ? -5.809 8.844 8.625 1 98.56 70 LEU B O 1
ATOM 1393 N N . GLN B 1 71 ? -7.203 7.121 9.047 1 98 71 GLN B N 1
ATOM 1394 C CA . GLN B 1 71 ? -8.305 7.707 8.297 1 98 71 GLN B CA 1
ATOM 1395 C C . GLN B 1 71 ? -9.398 8.219 9.234 1 98 71 GLN B C 1
ATOM 1397 O O . GLN B 1 71 ? -9.844 7.496 10.125 1 98 71 GLN B O 1
ATOM 1402 N N . THR B 1 72 ? -9.844 9.422 8.984 1 97.38 72 THR B N 1
ATOM 1403 C CA . THR B 1 72 ? -10.93 9.992 9.773 1 97.38 72 THR B CA 1
ATOM 1404 C C . THR B 1 72 ? -12.281 9.57 9.211 1 97.38 72 THR B C 1
ATOM 1406 O O . THR B 1 72 ? -12.367 9.078 8.078 1 97.38 72 THR B O 1
ATOM 1409 N N . PRO B 1 73 ? -13.367 9.805 10.008 1 94.31 73 PRO B N 1
ATOM 1410 C CA . PRO B 1 73 ? -14.711 9.461 9.531 1 94.31 73 PRO B CA 1
ATOM 1411 C C . PRO B 1 73 ? -15.102 10.227 8.273 1 94.31 73 PRO B C 1
ATOM 1413 O O . PRO B 1 73 ? -15.914 9.75 7.477 1 94.31 73 PRO B O 1
ATOM 1416 N N . THR B 1 74 ? -14.508 11.406 8.047 1 95.19 74 THR B N 1
ATOM 1417 C CA . THR B 1 74 ? -14.852 12.219 6.887 1 95.19 74 THR B CA 1
ATOM 1418 C C . THR B 1 74 ? -14.055 11.789 5.66 1 95.19 74 THR B C 1
ATOM 1420 O O . THR B 1 74 ? -14.219 12.352 4.574 1 95.19 74 THR B O 1
ATOM 1423 N N . GLY B 1 75 ? -13.188 10.875 5.805 1 96.69 75 GLY B N 1
ATOM 1424 C CA . GLY B 1 75 ? -12.469 10.312 4.676 1 96.69 75 GLY B CA 1
ATOM 1425 C C . GLY B 1 75 ? -11.094 10.914 4.484 1 96.69 75 GLY B C 1
ATOM 1426 O O . GLY B 1 75 ? -10.375 10.555 3.543 1 96.69 75 GLY B O 1
ATOM 1427 N N . ILE B 1 76 ? -10.742 11.797 5.398 1 98.19 76 ILE B N 1
ATOM 1428 C CA . ILE B 1 76 ? -9.406 12.367 5.34 1 98.19 76 ILE B CA 1
ATOM 1429 C C . ILE B 1 76 ? -8.383 11.344 5.836 1 98.19 76 ILE B C 1
ATOM 1431 O O . ILE B 1 76 ? -8.617 10.664 6.836 1 98.19 76 ILE B O 1
ATOM 1435 N N . LYS B 1 77 ? -7.25 11.273 5.125 1 98.75 77 LYS B N 1
ATOM 1436 C CA . LYS B 1 77 ? -6.195 10.344 5.5 1 98.75 77 LYS B CA 1
ATOM 1437 C C . LYS B 1 77 ? -4.934 11.086 5.93 1 98.75 77 LYS B C 1
ATOM 1439 O O . LYS B 1 77 ? -4.484 12.008 5.246 1 98.75 77 LYS B O 1
ATOM 1444 N N . PHE B 1 78 ? -4.434 10.672 7.102 1 98.75 78 PHE B N 1
ATOM 1445 C CA . PHE B 1 78 ? -3.111 11.078 7.566 1 98.75 78 PHE B CA 1
ATOM 1446 C C . PHE B 1 78 ? -2.135 9.906 7.504 1 98.75 78 PHE B C 1
ATOM 1448 O O . PHE B 1 78 ? -2.422 8.82 8.016 1 98.75 78 PHE B O 1
ATOM 1455 N N . PHE B 1 79 ? -0.993 10.094 6.789 1 98.88 79 PHE B N 1
ATOM 1456 C CA . PHE B 1 79 ? -0.005 9.031 6.945 1 98.88 79 PHE B CA 1
ATOM 1457 C C . PHE B 1 79 ? 1.392 9.617 7.125 1 98.88 79 PHE B C 1
ATOM 1459 O O . PHE B 1 79 ? 1.659 10.742 6.703 1 98.88 79 PHE B O 1
ATOM 1466 N N . ILE B 1 80 ? 2.205 8.867 7.852 1 98.81 80 ILE B N 1
ATOM 1467 C CA . ILE B 1 80 ? 3.582 9.227 8.18 1 98.81 80 ILE B CA 1
ATOM 1468 C C . ILE B 1 80 ? 4.523 8.109 7.73 1 98.81 80 ILE B C 1
ATOM 1470 O O . ILE B 1 80 ? 4.18 6.93 7.812 1 98.81 80 ILE B O 1
ATOM 1474 N N . THR B 1 81 ? 5.621 8.492 7.145 1 98.56 81 THR B N 1
ATOM 1475 C CA . THR B 1 81 ? 6.684 7.527 6.879 1 98.56 81 THR B CA 1
ATOM 1476 C C . THR B 1 81 ? 7.809 7.668 7.902 1 98.56 81 THR B C 1
ATOM 1478 O O . THR B 1 81 ? 8.062 8.766 8.406 1 98.56 81 THR B O 1
ATOM 1481 N N . ALA B 1 82 ? 8.453 6.559 8.219 1 98.62 82 ALA B N 1
ATOM 1482 C CA . ALA B 1 82 ? 9.5 6.547 9.234 1 98.62 82 ALA B CA 1
ATOM 1483 C C . ALA B 1 82 ? 10.438 5.359 9.047 1 98.62 82 ALA B C 1
ATOM 1485 O O . ALA B 1 82 ? 10.125 4.422 8.312 1 98.62 82 ALA B O 1
ATOM 1486 N N . ALA B 1 83 ? 11.578 5.461 9.695 1 97.75 83 ALA B N 1
ATOM 1487 C CA . ALA B 1 83 ? 12.5 4.324 9.703 1 97.75 83 ALA B CA 1
ATOM 1488 C C . ALA B 1 83 ? 11.828 3.084 10.289 1 97.75 83 ALA B C 1
ATOM 1490 O O . ALA B 1 83 ? 10.961 3.191 11.164 1 97.75 83 ALA B O 1
ATOM 1491 N N . LEU B 1 84 ? 12.297 1.971 9.773 1 97.19 84 LEU B N 1
ATOM 1492 C CA . LEU B 1 84 ? 11.797 0.718 10.336 1 97.19 84 LEU B CA 1
ATOM 1493 C C . LEU B 1 84 ? 12.039 0.661 11.836 1 97.19 84 LEU B C 1
ATOM 1495 O O . LEU B 1 84 ? 13.078 1.105 12.32 1 97.19 84 LEU B O 1
ATOM 1499 N N . GLY B 1 85 ? 11.047 0.166 12.562 1 96.75 85 GLY B N 1
ATOM 1500 C CA . GLY B 1 85 ? 11.203 -0.005 14 1 96.75 85 GLY B CA 1
ATOM 1501 C C . GLY B 1 85 ? 10.859 1.244 14.789 1 96.75 85 GLY B C 1
ATOM 1502 O O . GLY B 1 85 ? 10.891 1.233 16.016 1 96.75 85 GLY B O 1
ATOM 1503 N N . THR B 1 86 ? 10.594 2.352 14.148 1 97.81 86 THR B N 1
ATOM 1504 C CA . THR B 1 86 ? 10.18 3.553 14.867 1 97.81 86 THR B CA 1
ATOM 1505 C C . THR B 1 86 ? 8.914 3.293 15.672 1 97.81 86 THR B C 1
ATOM 1507 O O . THR B 1 86 ? 7.906 2.83 15.125 1 97.81 86 THR B O 1
ATOM 1510 N N . PRO B 1 87 ? 8.914 3.561 16.922 1 97.25 87 PRO B N 1
ATOM 1511 C CA . PRO B 1 87 ? 7.758 3.234 17.75 1 97.25 87 PRO B CA 1
ATOM 1512 C C . PRO B 1 87 ? 6.676 4.309 17.719 1 97.25 87 PRO B C 1
ATOM 1514 O O . PRO B 1 87 ? 6.934 5.434 17.281 1 97.25 87 PRO B O 1
ATOM 1517 N N . ASP B 1 88 ? 5.484 4.062 18.031 1 97.44 88 ASP B N 1
ATOM 1518 C CA . ASP B 1 88 ? 4.383 4.938 18.422 1 97.44 88 ASP B CA 1
ATOM 1519 C C . ASP B 1 88 ? 3.961 5.836 17.25 1 97.44 88 ASP B C 1
ATOM 1521 O O . ASP B 1 88 ? 3.703 7.027 17.438 1 97.44 88 ASP B O 1
ATOM 1525 N N . LEU B 1 89 ? 4.023 5.27 16.109 1 98.62 89 LEU B N 1
ATOM 1526 C CA . LEU B 1 89 ? 3.596 6.055 14.961 1 98.62 89 LEU B CA 1
ATOM 1527 C C . LEU B 1 89 ? 2.102 6.352 15.031 1 98.62 89 LEU B C 1
ATOM 1529 O O . LEU B 1 89 ? 1.654 7.406 14.57 1 98.62 89 LEU B O 1
ATOM 1533 N N . ASP B 1 90 ? 1.341 5.473 15.602 1 97.81 90 ASP B N 1
ATOM 1534 C CA . ASP B 1 90 ? -0.092 5.691 15.773 1 97.81 90 ASP B CA 1
ATOM 1535 C C . ASP B 1 90 ? -0.357 6.879 16.703 1 97.81 90 ASP B C 1
ATOM 1537 O O . ASP B 1 90 ? -1.271 7.668 16.453 1 97.81 90 ASP B O 1
ATOM 1541 N N . VAL B 1 91 ? 0.42 6.977 17.703 1 97.94 91 VAL B N 1
ATOM 1542 C CA . VAL B 1 91 ? 0.286 8.078 18.641 1 97.94 91 VAL B CA 1
ATOM 1543 C C . VAL B 1 91 ? 0.656 9.391 17.969 1 97.94 91 VAL B C 1
ATOM 1545 O O . VAL B 1 91 ? -0.022 10.406 18.141 1 97.94 91 VAL B O 1
ATOM 1548 N N . ALA B 1 92 ? 1.713 9.328 17.219 1 97.88 92 ALA B N 1
ATOM 1549 C CA . ALA B 1 92 ? 2.133 10.508 16.469 1 97.88 92 ALA B CA 1
ATOM 1550 C C . ALA B 1 92 ? 1.029 10.984 15.531 1 97.88 92 ALA B C 1
ATOM 1552 O O . ALA B 1 92 ? 0.731 12.18 15.461 1 97.88 92 ALA B O 1
ATOM 1553 N N . LEU B 1 93 ? 0.384 10.062 14.883 1 98.44 93 LEU B N 1
ATOM 1554 C CA . LEU B 1 93 ? -0.679 10.406 13.945 1 98.44 93 LEU B CA 1
ATOM 1555 C C . LEU B 1 93 ? -1.894 10.961 14.672 1 98.44 93 LEU B C 1
ATOM 1557 O O . LEU B 1 93 ? -2.539 11.898 14.188 1 98.44 93 LEU B O 1
ATOM 1561 N N . GLN B 1 94 ? -2.188 10.383 15.773 1 98.19 94 GLN B N 1
ATOM 1562 C CA . GLN B 1 94 ? -3.293 10.891 16.578 1 98.19 94 GLN B CA 1
ATOM 1563 C C . GLN B 1 94 ? -3.039 12.336 17 1 98.19 94 GLN B C 1
ATOM 1565 O O . GLN B 1 94 ? -3.953 13.156 17 1 98.19 94 GLN B O 1
ATOM 1570 N N . THR B 1 95 ? -1.834 12.594 17.359 1 97.75 95 THR B N 1
ATOM 1571 C CA . THR B 1 95 ? -1.457 13.953 17.734 1 97.75 95 THR B CA 1
ATOM 1572 C C . THR B 1 95 ? -1.616 14.906 16.547 1 97.75 95 THR B C 1
ATOM 1574 O O . THR B 1 95 ? -2.139 16.016 16.703 1 97.75 95 THR B O 1
ATOM 1577 N N . VAL B 1 96 ? -1.169 14.5 15.414 1 97.62 96 VAL B N 1
ATOM 1578 C CA . VAL B 1 96 ? -1.305 15.312 14.203 1 97.62 96 VAL B CA 1
ATOM 1579 C C . VAL B 1 96 ? -2.781 15.57 13.922 1 97.62 96 VAL B C 1
ATOM 1581 O O . VAL B 1 96 ? -3.166 16.688 13.578 1 97.62 96 VAL B O 1
ATOM 1584 N N . TYR B 1 97 ? -3.551 14.539 14.07 1 98.06 97 TYR B N 1
ATOM 1585 C CA . TYR B 1 97 ? -4.988 14.664 13.844 1 98.06 97 TYR B CA 1
ATOM 1586 C C . TYR B 1 97 ? -5.602 15.688 14.789 1 98.06 97 TYR B C 1
ATOM 1588 O O . TYR B 1 97 ? -6.41 16.516 14.367 1 98.06 97 TYR B O 1
ATOM 1596 N N . GLU B 1 98 ? -5.219 15.664 15.961 1 97.69 98 GLU B N 1
ATOM 1597 C CA . GLU B 1 98 ? -5.73 16.609 16.953 1 97.69 98 GLU B CA 1
ATOM 1598 C C . GLU B 1 98 ? -5.332 18.031 16.609 1 97.69 98 GLU B C 1
ATOM 1600 O O . GLU B 1 98 ? -6.145 18.953 16.719 1 97.69 98 GLU B O 1
ATOM 1605 N N . LEU B 1 99 ? -4.109 18.219 16.266 1 95.94 99 LEU B N 1
ATOM 1606 C CA . LEU B 1 99 ? -3.641 19.547 15.836 1 95.94 99 LEU B CA 1
ATOM 1607 C C . LEU B 1 99 ? -4.406 20.016 14.609 1 95.94 99 LEU B C 1
ATOM 1609 O O . LEU B 1 99 ? -4.766 21.203 14.516 1 95.94 99 LEU B O 1
ATOM 1613 N N . TYR B 1 100 ? -4.668 19.172 13.695 1 96.12 100 TYR B N 1
ATOM 1614 C CA . TYR B 1 100 ? -5.426 19.453 12.477 1 96.12 100 TYR B CA 1
ATOM 1615 C C . TYR B 1 100 ? -6.836 19.922 12.812 1 96.12 100 TYR B C 1
ATOM 1617 O O . TYR B 1 100 ? -7.32 20.906 12.266 1 96.12 100 TYR B O 1
ATOM 1625 N N . VAL B 1 101 ? -7.473 19.234 13.695 1 96 101 VAL B N 1
ATOM 1626 C CA . VAL B 1 101 ? -8.828 19.578 14.117 1 96 101 VAL B CA 1
ATOM 1627 C C . VAL B 1 101 ? -8.844 20.953 14.766 1 96 101 VAL B C 1
ATOM 1629 O O . VAL B 1 101 ? -9.719 21.766 14.477 1 96 101 VAL B O 1
ATOM 1632 N N . ASP B 1 102 ? -7.867 21.219 15.586 1 95.62 102 ASP B N 1
ATOM 1633 C CA . ASP B 1 102 ? -7.762 22.516 16.25 1 95.62 102 ASP B CA 1
ATOM 1634 C C . ASP B 1 102 ? -7.586 23.641 15.227 1 95.62 102 ASP B C 1
ATOM 1636 O O . ASP B 1 102 ? -8.188 24.719 15.367 1 95.62 102 ASP B O 1
ATOM 1640 N N . TYR B 1 103 ? -6.781 23.422 14.328 1 92.88 103 TYR B N 1
ATOM 1641 C CA . TYR B 1 103 ? -6.52 24.406 13.281 1 92.88 103 TYR B CA 1
ATOM 1642 C C . TYR B 1 103 ? -7.777 24.688 12.469 1 92.88 103 TYR B C 1
ATOM 1644 O O . TYR B 1 103 ? -8.117 25.844 12.227 1 92.88 103 TYR B O 1
ATOM 1652 N N . VAL B 1 104 ? -8.523 23.688 12.062 1 90.56 104 VAL B N 1
ATOM 1653 C CA . VAL B 1 104 ? -9.719 23.797 11.242 1 90.56 104 VAL B CA 1
ATOM 1654 C C . VAL B 1 104 ? -10.812 24.531 12.023 1 90.56 104 VAL B C 1
ATOM 1656 O O . VAL B 1 104 ? -11.508 25.391 11.469 1 90.56 104 VAL B O 1
ATOM 1659 N N . LEU B 1 105 ? -10.945 24.219 13.281 1 90.38 105 LEU B N 1
ATOM 1660 C CA . LEU B 1 105 ? -11.953 24.859 14.125 1 90.38 105 LEU B CA 1
ATOM 1661 C C . LEU B 1 105 ? -11.656 26.344 14.289 1 90.38 105 LEU B C 1
ATOM 1663 O O . LEU B 1 105 ? -12.562 27.172 14.234 1 90.38 105 LEU B O 1
ATOM 1667 N N . LYS B 1 106 ? -10.43 26.688 14.414 1 92.44 106 LYS B N 1
ATOM 1668 C CA . LYS B 1 106 ? -10.039 28.094 14.562 1 92.44 106 LYS B CA 1
ATOM 1669 C C . LYS B 1 106 ? -10.266 28.875 13.273 1 92.44 106 LYS B C 1
ATOM 1671 O O . LYS B 1 106 ? -10.758 30 13.305 1 92.44 106 LYS B O 1
ATOM 1676 N N . VAL B 1 107 ? -10.016 28.344 12.195 1 89.88 107 VAL B N 1
ATOM 1677 C CA . VAL B 1 107 ? -10.203 28.969 10.891 1 89.88 107 VAL B CA 1
ATOM 1678 C C . VAL B 1 107 ? -11.688 29.141 10.609 1 89.88 107 VAL B C 1
ATOM 1680 O O . VAL B 1 107 ? -12.117 30.203 10.117 1 89.88 107 VAL B O 1
ATOM 1683 N N . GLY B 1 108 ? -12.422 28.109 10.867 1 86.75 108 GLY B N 1
ATOM 1684 C CA . GLY B 1 108 ? -13.867 28.188 10.711 1 86.75 108 GLY B CA 1
ATOM 1685 C C . GLY B 1 108 ? -14.5 29.266 11.562 1 86.75 108 GLY B C 1
ATOM 1686 O O . GLY B 1 108 ? -15.383 30 11.102 1 86.75 108 GLY B O 1
ATOM 1687 N N . ILE B 1 109 ? -14.055 29.344 12.695 1 88.94 109 ILE B N 1
ATOM 1688 C CA . ILE B 1 109 ? -14.57 30.359 13.617 1 88.94 109 ILE B CA 1
ATOM 1689 C C . ILE B 1 109 ? -14.195 31.75 13.109 1 88.94 109 ILE B C 1
ATOM 1691 O O . ILE B 1 109 ? -15.023 32.656 13.117 1 88.94 109 ILE B O 1
ATOM 1695 N N . SER B 1 110 ? -12.984 31.891 12.641 1 88.81 110 SER B N 1
ATOM 1696 C CA . SER B 1 110 ? -12.5 33.156 12.148 1 88.81 110 SER B CA 1
ATOM 1697 C C . SER B 1 110 ? -13.258 33.625 10.906 1 88.81 110 SER B C 1
ATOM 1699 O O . SER B 1 110 ? -13.578 34.812 10.758 1 88.81 110 SER B O 1
ATOM 1701 N N . ASN B 1 111 ? -13.547 32.688 10 1 87.19 111 ASN B N 1
ATOM 1702 C CA . ASN B 1 111 ? -14.281 33 8.773 1 87.19 111 ASN B CA 1
ATOM 1703 C C . ASN B 1 111 ? -15.734 33.344 9.07 1 87.19 111 ASN B C 1
ATOM 1705 O O . ASN B 1 111 ? -16.328 34.156 8.359 1 87.19 111 ASN B O 1
ATOM 1709 N N . ASN B 1 112 ? -16.25 32.781 9.969 1 84 112 ASN B N 1
ATOM 1710 C CA . ASN B 1 112 ? -17.625 33.062 10.367 1 84 112 ASN B CA 1
ATOM 1711 C C . ASN B 1 112 ? -17.719 34.438 11.039 1 84 112 ASN B C 1
ATOM 1713 O O . ASN B 1 112 ? -18.703 35.156 10.867 1 84 112 ASN B O 1
ATOM 1717 N N . HIS B 1 113 ? -16.734 34.906 11.805 1 80.12 113 HIS B N 1
ATOM 1718 C CA . HIS B 1 113 ? -16.703 36.219 12.477 1 80.12 113 HIS B CA 1
ATOM 1719 C C . HIS B 1 113 ? -16.422 37.344 11.484 1 80.12 113 HIS B C 1
ATOM 1721 O O . HIS B 1 113 ? -16.828 38.469 11.711 1 80.12 113 HIS B O 1
ATOM 1727 N N . ALA B 1 114 ? -15.75 37.156 10.359 1 76.69 114 ALA B N 1
ATOM 1728 C CA . ALA B 1 114 ? -15.469 38.188 9.352 1 76.69 114 ALA B CA 1
ATOM 1729 C C . ALA B 1 114 ? -16.719 38.5 8.539 1 76.69 114 ALA B C 1
ATOM 1731 O O . ALA B 1 114 ? -16.75 39.5 7.793 1 76.69 114 ALA B O 1
ATOM 1732 N N . GLN B 1 115 ? -17.625 37.688 8.406 1 75 115 GLN B N 1
ATOM 1733 C CA . GLN B 1 115 ? -18.859 37.938 7.68 1 75 115 GLN B CA 1
ATOM 1734 C C . GLN B 1 115 ? -19.797 38.875 8.469 1 75 115 GLN B C 1
ATOM 1736 O O . GLN B 1 115 ? -20.766 39.375 7.926 1 75 115 GLN B O 1
ATOM 1741 N N . TYR B 1 116 ? -19.328 39.219 9.68 1 57.31 116 TYR B N 1
ATOM 1742 C CA . TYR B 1 116 ? -20.078 40.25 10.375 1 57.31 116 TYR B CA 1
ATOM 1743 C C . TYR B 1 116 ? -19.344 41.594 10.312 1 57.31 116 TYR B C 1
ATOM 1745 O O . TYR B 1 116 ? -18.109 41.625 10.336 1 57.31 116 TYR B O 1
#